Protein 2XGG (pdb70)

B-factor: mean 43.83, std 11.67, range [20.0, 78.81]

Solvent-accessible surface area: 11906 Å² total; per-residue (Å²): 58,6,5,38,8,0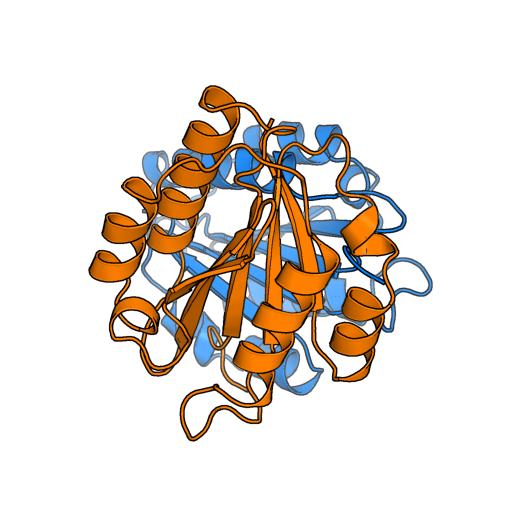,1,0,0,0,0,2,0,0,26,94,14,21,56,141,50,0,155,80,0,20,99,16,0,44,52,8,0,67,9,5,23,18,9,84,128,40,0,0,0,0,0,0,2,0,4,72,88,52,49,96,54,14,43,0,100,21,89,25,0,27,56,49,116,82,0,2,123,27,0,72,102,6,77,46,78,161,29,65,45,37,2,36,49,0,0,113,24,0,57,124,13,0,58,112,19,19,55,122,48,13,133,139,5,44,12,16,0,15,0,0,0,28,30,128,50,23,57,57,0,117,93,34,193,2,0,114,53,0,31,132,98,45,0,12,1,8,1,4,23,4,85,79,24,7,3,32,8,0,1,0,0,0,0,6,0,0,34,67,7,28,79,136,53,2,140,77,0,24,102,17,0,48,56,10,0,84,11,3,19,17,4,87,141,54,0,0,0,0,0,0,1,2,3,79,89,43,45,96,54,18,52,0,103,19,95,28,0,26,44,42,120,85,0,2,122,27,0,63,105,5,75,47,88,139,28,71,46,41,7,37,64,0,0,101,29,0,38,99,19,0,60,105,17,34,58,128,49,12,152,82,4,18,22,14,0,15,0,0,4,22,35,146,72,18,55,45,1,127,100,30,137,3,0,94,38,0,64,118,98,56,7,22,2,8,6,4,29,9,93

Radius of gyration: 18.03 Å; Cα contacts (8 Å, |Δi|>4): 688; chains: 2; bounding box: 51×41×40 Å

Nearest PDB structures (foldseek):
  2xgg-assembly1_A  TM=1.007E+00  e=3.058E-32  Toxoplasma gondii
  4oku-assembly1_A  TM=9.748E-01  e=4.456E-26  Toxoplasma gondii
  4okr-assembly2_B  TM=9.475E-01  e=3.919E-26  Toxoplasma gondii
  4oku-assembly3_B-2  TM=9.422E-01  e=1.036E-24  Toxoplasma gondii
  2win-assembly2_K  TM=7.899E-01  e=2.008E-08  Homo sapiens

Sequence (295 aa):
GTNQLDICFLIDSSGSIGIQNFRLVKQFLHTFLMVLPIGPEEVNNAVVTYSTDVHLQWDLQSPNAVDKQLAAHAVLDMPYKKGSTNTSDGLKACKQILFTGSRPGREHVPKLVIGMTDGESDSDFRTVRAAKEIRELGGIVTVLAVGMGTNQLDICFLIDSSGSIGIQNFRLVKQFLHTFLMVLPIGPEEVNNAVVTYSTDVHLQWDLQSPNAVDKQLAAHAVLDMPYKKGSTNTSDGLKACKQILFTGSRPGREHVPKLVIGMTDGESDSDFRTVRAAKEIRELGGIVTVLAVG

CATH classification: 3.40.50.410

Structure (mmCIF, N/CA/C/O backbone):
data_2XGG
#
_entry.id   2XGG
#
_cell.length_a   63.034
_cell.length_b   63.034
_cell.length_c   157.626
_cell.angle_alpha   90.00
_cell.angle_beta   90.00
_cell.angle_gamma   90.00
#
_symmetry.space_group_name_H-M   'P 43 21 2'
#
loop_
_entity.id
_entity.type
_entity.pdbx_description
1 polymer 'MICRONEME PROTEIN 2'
2 non-polymer GLYCEROL
3 water water
#
loop_
_atom_site.group_PDB
_atom_site.id
_atom_site.type_symbol
_atom_site.label_atom_id
_atom_site.label_alt_id
_atom_site.label_comp_id
_atom_site.label_asym_id
_atom_site.label_entity_id
_atom_site.label_seq_id
_atom_site.pdbx_PDB_ins_code
_atom_site.Cartn_x
_atom_site.Cartn_y
_atom_site.Cartn_z
_atom_site.occupancy
_atom_site.B_iso_or_equiv
_atom_site.auth_seq_id
_atom_site.auth_comp_id
_atom_site.auth_asym_id
_atom_site.auth_atom_id
_atom_site.pdbx_PDB_model_num
ATOM 1 N N . GLY A 1 14 ? 7.622 9.361 30.171 1.00 45.71 71 GLY A N 1
ATOM 2 C CA . GLY A 1 14 ? 6.349 9.013 29.519 1.00 44.46 71 GLY A CA 1
ATOM 3 C C . GLY A 1 14 ? 6.487 7.845 28.531 1.00 45.06 71 GLY A C 1
ATOM 4 O O . GLY A 1 14 ? 7.599 7.345 28.175 1.00 44.32 71 GLY A O 1
ATOM 5 N N . THR A 1 15 ? 5.329 7.393 28.084 1.00 43.70 72 THR A N 1
ATOM 6 C CA . THR A 1 15 ? 5.251 6.473 26.96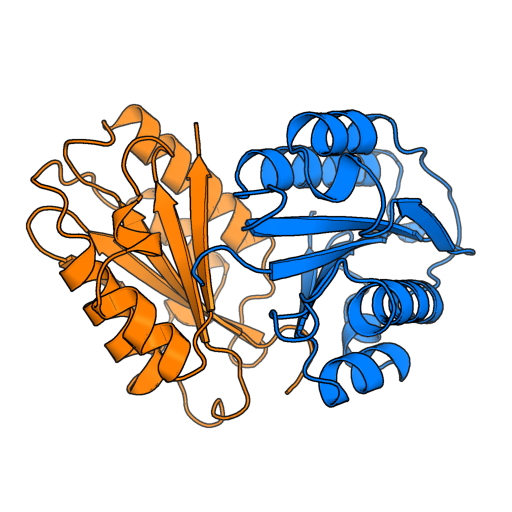2 1.00 42.56 72 THR A CA 1
ATOM 7 C C . THR A 1 15 ? 5.940 7.164 25.772 1.00 42.78 72 THR A C 1
ATOM 8 O O . THR A 1 15 ? 5.972 8.400 25.695 1.00 43.05 72 THR A O 1
ATOM 12 N N . ASN A 1 16 ? 6.598 6.364 24.929 1.00 40.89 73 ASN A N 1
ATOM 13 C CA . ASN A 1 16 ? 7.195 6.802 23.664 1.00 39.80 73 ASN A CA 1
ATOM 14 C C . ASN A 1 16 ? 8.426 7.709 23.866 1.00 39.98 73 ASN A C 1
ATOM 15 O O . ASN A 1 16 ? 8.970 8.221 22.907 1.00 40.00 73 ASN A O 1
ATOM 20 N N . GLN A 1 17 ? 8.912 7.877 25.085 1.00 39.95 74 GLN A N 1
ATOM 21 C CA . GLN A 1 17 ? 10.102 8.744 25.231 1.00 42.07 74 GLN A CA 1
ATOM 22 C C . GLN A 1 17 ? 11.393 7.950 25.291 1.00 42.03 74 GLN A C 1
ATOM 23 O O . GLN A 1 17 ? 11.611 7.236 26.278 1.00 44.99 74 GLN A O 1
ATOM 29 N N . LEU A 1 18 ? 12.205 8.025 24.236 1.00 40.01 75 LEU A N 1
ATOM 30 C CA . LEU A 1 18 ? 13.392 7.175 24.065 1.00 38.84 75 LEU A CA 1
ATOM 31 C C . LEU A 1 18 ? 14.361 8.011 23.273 1.00 36.26 75 LEU A C 1
ATOM 32 O O . LEU A 1 18 ? 13.955 8.641 22.292 1.00 34.63 75 LEU A O 1
ATOM 37 N N . ASP A 1 19 ? 15.639 7.857 23.591 1.00 35.26 76 ASP A N 1
ATOM 38 C CA . ASP A 1 19 ? 16.691 8.281 22.716 1.00 35.70 76 ASP A CA 1
ATOM 39 C C . ASP A 1 19 ? 17.364 7.055 22.068 1.00 34.97 76 ASP A C 1
ATOM 40 O O . ASP A 1 19 ? 17.882 6.202 22.782 1.00 33.86 76 ASP A O 1
ATOM 45 N N . ILE A 1 20 ? 17.420 7.029 20.724 1.00 33.61 77 ILE A N 1
ATOM 46 C CA . ILE A 1 20 ? 17.931 5.865 20.003 1.00 31.90 77 ILE A CA 1
ATOM 47 C C . ILE A 1 20 ? 19.034 6.328 19.153 1.00 34.02 77 ILE A C 1
ATOM 48 O O . ILE A 1 20 ? 18.852 7.298 18.404 1.00 34.91 77 ILE A O 1
ATOM 53 N N . CYS A 1 21 ? 20.196 5.695 19.315 1.00 34.10 78 CYS A N 1
ATOM 54 C CA . CYS A 1 21 ? 21.281 5.802 18.359 1.00 34.97 78 CYS A CA 1
ATOM 55 C C . CYS A 1 21 ? 21.332 4.540 17.500 1.00 35.65 78 CYS A C 1
ATOM 56 O O . CYS A 1 21 ? 21.662 3.424 17.983 1.00 34.34 78 CYS A O 1
ATOM 59 N N . PHE A 1 22 ? 20.987 4.711 16.223 1.00 34.27 79 PHE A N 1
ATOM 60 C CA . PHE A 1 22 ? 21.060 3.656 15.240 1.00 34.91 79 PHE A CA 1
ATOM 61 C C . PHE A 1 22 ? 22.487 3.594 14.725 1.00 36.00 79 PHE A C 1
ATOM 62 O O . PHE A 1 22 ? 23.034 4.607 14.221 1.00 35.24 79 PHE A O 1
ATOM 70 N N . LEU A 1 23 ? 23.079 2.397 14.792 1.00 35.89 80 LEU A N 1
ATOM 71 C CA . LEU A 1 23 ? 24.467 2.224 14.430 1.00 38.15 80 LEU A CA 1
ATOM 72 C C . LEU A 1 23 ? 24.503 1.196 13.299 1.00 38.97 80 LEU A C 1
ATOM 73 O O . LEU A 1 23 ? 24.263 -0.008 13.544 1.00 38.40 80 LEU A O 1
ATOM 78 N N . ILE A 1 24 ? 24.796 1.657 12.076 1.00 40.33 81 ILE A N 1
ATOM 79 C CA . ILE A 1 24 ? 24.622 0.845 10.869 1.00 43.34 81 ILE A CA 1
ATOM 80 C C . ILE A 1 24 ? 25.958 0.409 10.304 1.00 45.93 81 ILE A C 1
ATOM 81 O O . ILE A 1 24 ? 26.802 1.224 9.943 1.00 45.37 81 ILE A O 1
ATOM 86 N N . ASP A 1 25 ? 26.116 -0.896 10.169 1.00 49.06 82 ASP A N 1
ATOM 87 C CA . ASP A 1 25 ? 27.326 -1.467 9.632 1.00 52.93 82 ASP A CA 1
ATOM 88 C C . ASP A 1 25 ? 27.355 -1.167 8.133 1.00 55.13 82 ASP A C 1
ATOM 89 O O . ASP A 1 25 ? 26.449 -1.529 7.411 1.00 55.46 82 ASP A O 1
ATOM 94 N N . SER A 1 26 ? 28.397 -0.488 7.679 1.00 58.39 83 SER A N 1
ATOM 95 C CA . SER A 1 26 ? 28.605 -0.233 6.256 1.00 60.80 83 SER A CA 1
ATOM 96 C C . SER A 1 26 ? 29.870 -0.958 5.711 1.00 62.75 83 SER A C 1
ATOM 97 O O . SER A 1 26 ? 30.310 -0.672 4.610 1.00 63.74 83 SER A O 1
ATOM 100 N N . SER A 1 27 ? 30.430 -1.908 6.464 1.00 64.63 84 SER A N 1
ATOM 101 C CA . SER A 1 27 ? 31.715 -2.565 6.101 1.00 66.36 84 SER A CA 1
ATOM 102 C C . SER A 1 27 ? 31.663 -3.338 4.756 1.00 67.51 84 SER A C 1
ATOM 103 O O . SER A 1 27 ? 30.583 -3.543 4.197 1.00 67.51 84 SER A O 1
ATOM 106 N N . GLY A 1 28 ? 32.830 -3.741 4.238 1.00 69.08 85 GLY A N 1
ATOM 107 C CA . GLY A 1 28 ? 32.919 -4.558 3.015 1.00 70.73 85 GLY A CA 1
ATOM 108 C C . GLY A 1 28 ? 32.327 -5.941 3.244 1.00 72.58 85 GLY A C 1
ATOM 109 O O . GLY A 1 28 ? 31.632 -6.488 2.379 1.00 73.02 85 GLY A O 1
ATOM 110 N N . SER A 1 29 ? 32.588 -6.478 4.442 1.00 73.49 86 SER A N 1
ATOM 111 C CA . SER A 1 29 ? 31.980 -7.705 4.963 1.00 74.04 86 SER A CA 1
ATOM 112 C C . SER A 1 29 ? 30.510 -7.922 4.535 1.00 74.33 86 SER A C 1
ATOM 113 O O . SER A 1 29 ? 30.113 -9.042 4.181 1.00 74.58 86 SER A O 1
ATOM 116 N N . ILE A 1 30 ? 29.725 -6.845 4.553 1.00 74.06 87 ILE A N 1
ATOM 117 C CA . ILE A 1 30 ? 28.280 -6.926 4.327 1.00 74.09 87 ILE A CA 1
ATOM 118 C C . ILE A 1 30 ? 27.856 -6.903 2.832 1.00 73.73 87 ILE A C 1
ATOM 119 O O . ILE A 1 30 ? 27.026 -7.704 2.419 1.00 73.45 87 ILE A O 1
ATOM 124 N N . GLY A 1 31 ? 28.425 -6.012 2.024 1.00 73.15 88 GLY A N 1
ATOM 125 C CA . GLY A 1 31 ? 27.992 -5.939 0.627 1.00 73.01 88 GLY A CA 1
ATOM 126 C C . GLY A 1 31 ? 26.935 -4.866 0.395 1.00 72.80 88 GLY A C 1
ATOM 127 O O . GLY A 1 31 ? 26.167 -4.506 1.299 1.00 72.93 88 GLY A O 1
ATOM 128 N N . ILE A 1 32 ? 26.900 -4.363 -0.834 1.00 72.14 89 ILE A N 1
ATOM 129 C CA . ILE A 1 32 ? 26.065 -3.233 -1.208 1.00 71.30 89 ILE A CA 1
ATOM 130 C C . ILE A 1 32 ? 24.585 -3.643 -1.277 1.00 70.87 89 ILE A C 1
ATOM 131 O O . ILE A 1 32 ? 23.709 -2.845 -0.941 1.00 70.79 89 ILE A O 1
ATOM 136 N N . GLN A 1 33 ? 24.334 -4.886 -1.692 1.00 70.07 90 GLN A N 1
ATOM 137 C CA . GLN A 1 33 ? 22.992 -5.498 -1.727 1.00 69.88 90 GLN A CA 1
ATOM 138 C C . GLN A 1 33 ? 22.360 -5.480 -0.360 1.00 68.76 90 GLN A C 1
ATOM 139 O O . GLN A 1 33 ? 21.268 -4.945 -0.188 1.00 68.74 90 GLN A O 1
ATOM 145 N N . ASN A 1 34 ? 23.067 -6.088 0.597 1.00 67.88 91 ASN A N 1
ATOM 146 C CA . ASN A 1 34 ? 22.643 -6.155 1.981 1.00 66.98 91 ASN A CA 1
ATOM 147 C C . ASN A 1 34 ? 22.637 -4.808 2.666 1.00 65.18 91 ASN A C 1
ATOM 148 O O . ASN A 1 34 ? 21.854 -4.617 3.582 1.00 65.16 91 ASN A O 1
ATOM 153 N N . PHE A 1 35 ? 23.530 -3.905 2.261 1.00 62.39 92 PHE A N 1
ATOM 154 C CA . PHE A 1 35 ? 23.476 -2.523 2.755 1.00 60.42 92 PHE A CA 1
ATOM 155 C C . PHE A 1 35 ? 22.160 -1.823 2.402 1.00 59.58 92 PHE A C 1
ATOM 156 O O . PHE A 1 35 ? 21.536 -1.193 3.264 1.00 58.80 92 PHE A O 1
ATOM 164 N N . ARG A 1 36 ? 21.743 -1.935 1.145 1.00 58.23 93 ARG A N 1
ATOM 165 C CA . ARG A 1 36 ? 20.489 -1.307 0.700 1.00 58.40 93 ARG A CA 1
ATOM 166 C C . ARG A 1 36 ? 19.288 -1.936 1.420 1.00 58.08 93 ARG A C 1
ATOM 167 O O . ARG A 1 36 ? 18.266 -1.270 1.612 1.00 57.76 93 ARG A O 1
ATOM 175 N N . LEU A 1 37 ? 19.406 -3.218 1.790 1.00 56.90 94 LEU A N 1
ATOM 176 C CA . LEU A 1 37 ? 18.322 -3.895 2.500 1.00 56.20 94 LEU A CA 1
ATOM 177 C C . LEU A 1 37 ? 18.217 -3.259 3.892 1.00 54.85 94 LEU A C 1
ATOM 178 O O . LEU A 1 37 ? 17.113 -2.894 4.305 1.00 55.45 94 LEU A O 1
ATOM 183 N N . VAL A 1 38 ? 19.353 -3.130 4.592 1.00 52.41 95 VAL A N 1
ATOM 184 C CA . VAL A 1 38 ? 19.397 -2.510 5.919 1.00 50.70 95 VAL A CA 1
ATOM 185 C C . VAL A 1 38 ? 18.744 -1.154 5.896 1.00 49.57 95 VAL A C 1
ATOM 186 O O . VAL A 1 38 ? 17.895 -0.863 6.751 1.00 47.60 95 VAL A O 1
ATOM 190 N N . LYS A 1 39 ? 19.111 -0.349 4.896 1.00 48.61 96 LYS A N 1
ATOM 191 C CA . LYS A 1 39 ? 18.564 0.987 4.723 1.00 47.80 96 LYS A CA 1
ATOM 192 C C . LYS A 1 39 ? 17.059 0.957 4.567 1.00 47.13 96 LYS A C 1
ATOM 193 O O . LYS A 1 39 ? 16.363 1.863 5.048 1.00 44.72 96 LYS A O 1
ATOM 199 N N . GLN A 1 40 ? 16.565 -0.071 3.869 1.00 47.31 97 GLN A N 1
ATOM 200 C CA . GLN A 1 40 ? 15.127 -0.173 3.653 1.00 47.58 97 GLN A CA 1
ATOM 201 C C . GLN A 1 40 ? 14.420 -0.609 4.942 1.00 45.18 97 GLN A C 1
ATOM 202 O O . GLN A 1 40 ? 13.351 -0.091 5.221 1.00 44.50 97 GLN A O 1
ATOM 208 N N . PHE A 1 41 ? 15.005 -1.548 5.690 1.00 44.21 98 PHE A N 1
ATOM 209 C CA . PHE A 1 41 ? 14.439 -1.939 6.991 1.00 43.99 98 PHE A CA 1
ATOM 210 C C . PHE A 1 41 ? 14.412 -0.765 8.010 1.00 42.52 98 PHE A C 1
ATOM 211 O O . PHE A 1 41 ? 13.383 -0.499 8.650 1.00 42.18 98 PHE A O 1
ATOM 219 N N . LEU A 1 42 ? 15.534 -0.049 8.121 1.00 41.49 99 LEU A N 1
ATOM 220 C CA . LEU A 1 42 ? 15.635 1.205 8.874 1.00 40.48 99 LEU A CA 1
ATOM 221 C C . LEU A 1 42 ? 14.631 2.310 8.472 1.00 40.68 99 LEU A C 1
ATOM 222 O O . LEU A 1 42 ? 14.084 3.028 9.328 1.00 40.24 99 LEU A O 1
ATOM 227 N N . HIS A 1 43 ? 14.395 2.488 7.182 1.00 40.12 100 HIS A N 1
ATOM 228 C CA . HIS A 1 43 ? 13.355 3.447 6.726 1.00 41.09 100 HIS A CA 1
ATOM 229 C C . HIS A 1 43 ? 11.959 3.092 7.322 1.00 40.96 100 HIS A C 1
ATOM 230 O O . HIS A 1 43 ? 11.266 3.958 7.873 1.00 40.25 100 HIS A O 1
ATOM 237 N N . THR A 1 44 ? 11.573 1.819 7.191 1.00 39.85 101 THR A N 1
ATOM 238 C CA . THR A 1 44 ? 10.283 1.334 7.703 1.00 41.72 101 THR A CA 1
ATOM 239 C C . THR A 1 44 ? 10.221 1.472 9.231 1.00 40.61 101 THR A C 1
ATOM 240 O O . THR A 1 44 ? 9.165 1.810 9.805 1.00 40.78 101 THR A O 1
ATOM 244 N N . PHE A 1 45 ? 11.326 1.099 9.884 1.00 39.00 102 PHE A N 1
ATOM 245 C CA . PHE A 1 45 ? 11.377 1.081 11.344 1.00 38.48 102 PHE A CA 1
ATOM 246 C C . PHE A 1 45 ? 11.181 2.532 11.820 1.00 37.16 102 PHE A C 1
ATOM 247 O O . PHE A 1 45 ? 10.274 2.819 12.664 1.00 35.68 102 PHE A O 1
ATOM 255 N N . LEU A 1 46 ? 11.929 3.468 11.217 1.00 36.40 103 LEU A N 1
ATOM 256 C CA . LEU A 1 46 ? 11.675 4.910 11.433 1.00 37.08 103 LEU A CA 1
ATOM 257 C C . LEU A 1 46 ? 10.237 5.359 11.155 1.00 36.65 103 LEU A C 1
ATOM 258 O O . LEU A 1 46 ? 9.687 6.099 11.929 1.00 35.96 103 LEU A O 1
ATOM 263 N N . MET A 1 47 ? 9.619 4.883 10.074 1.00 37.64 104 MET A N 1
ATOM 264 C CA . MET A 1 47 ? 8.214 5.258 9.762 1.00 37.89 104 MET A CA 1
ATOM 265 C C . MET A 1 47 ? 7.179 4.809 10.846 1.00 38.38 104 MET A C 1
ATOM 266 O O . MET A 1 47 ? 6.143 5.459 11.013 1.00 37.46 104 MET A O 1
ATOM 271 N N . VAL A 1 48 ? 7.445 3.697 11.565 1.00 36.73 105 VAL A N 1
ATOM 272 C CA . VAL A 1 48 ? 6.469 3.189 12.566 1.00 35.58 105 VAL A CA 1
ATOM 273 C C . VAL A 1 48 ? 6.676 3.736 13.982 1.00 35.22 105 VAL A C 1
ATOM 274 O O . VAL A 1 48 ? 5.768 3.677 14.831 1.00 34.73 105 VAL A O 1
ATOM 278 N N . LEU A 1 49 ? 7.887 4.200 14.252 1.00 36.32 106 LEU A N 1
ATOM 279 C CA . LEU A 1 49 ? 8.266 4.766 15.527 1.00 35.71 106 LEU A CA 1
ATOM 280 C C . LEU A 1 49 ? 7.565 6.111 15.748 1.00 35.67 106 LEU A C 1
ATOM 281 O O . LEU A 1 49 ? 7.400 6.883 14.805 1.00 34.60 106 LEU A O 1
ATOM 286 N N . PRO A 1 50 ? 7.150 6.375 17.012 1.00 35.82 107 PRO A N 1
ATOM 287 C CA . PRO A 1 50 ? 6.519 7.626 17.369 1.00 35.34 107 PRO A CA 1
ATOM 288 C C . PRO A 1 50 ? 7.636 8.684 17.580 1.00 35.64 107 PRO A C 1
ATOM 289 O O . PRO A 1 50 ? 7.900 9.141 18.681 1.00 35.77 107 PRO A O 1
ATOM 293 N N . ILE A 1 51 ? 8.272 9.070 16.484 1.00 37.99 108 ILE A N 1
ATOM 294 C CA . ILE A 1 51 ? 9.361 10.064 16.490 1.00 39.35 108 ILE A CA 1
ATOM 295 C C . ILE A 1 51 ? 8.711 11.464 16.626 1.00 40.81 108 ILE A C 1
ATOM 296 O O . ILE A 1 51 ? 7.675 11.753 16.003 1.00 40.94 108 ILE A O 1
ATOM 301 N N . GLY A 1 52 ? 9.297 12.317 17.453 1.00 42.72 109 GLY A N 1
ATOM 302 C CA . GLY A 1 52 ? 8.791 13.678 17.654 1.00 44.37 109 GLY A CA 1
ATOM 303 C C . GLY A 1 52 ? 9.657 14.362 18.676 1.00 45.69 109 GLY A C 1
ATOM 304 O O . GLY A 1 52 ? 10.431 13.704 19.343 1.00 46.37 109 GLY A O 1
ATOM 305 N N . PRO A 1 53 ? 9.530 15.707 18.818 1.00 46.99 110 PRO A N 1
ATOM 306 C CA . PRO A 1 53 ? 10.326 16.359 19.891 1.00 46.93 110 PRO A CA 1
ATOM 307 C C . PRO A 1 53 ? 10.069 15.821 21.300 1.00 46.75 110 PRO A C 1
ATOM 308 O O . PRO A 1 53 ? 10.967 15.820 22.106 1.00 47.01 110 PRO A O 1
ATOM 312 N N . GLU A 1 54 ? 8.850 15.403 21.623 1.00 46.88 111 GLU A N 1
ATOM 313 C CA . GLU A 1 54 ? 8.526 15.046 23.025 1.00 47.64 111 GLU A CA 1
ATOM 314 C C . GLU A 1 54 ? 8.547 13.506 23.206 1.00 45.55 111 GLU A C 1
ATOM 315 O O . GLU A 1 54 ? 8.216 12.973 24.271 1.00 44.72 111 GLU A O 1
ATOM 321 N N . GLU A 1 55 ? 8.849 12.815 22.123 1.00 44.14 112 GLU A N 1
ATOM 322 C CA . GLU A 1 55 ? 8.681 11.363 22.109 1.00 42.23 112 GLU A CA 1
ATOM 323 C C . GLU A 1 55 ? 10.017 10.725 21.766 1.00 39.94 112 GLU A C 1
ATOM 324 O O . GLU A 1 55 ? 10.997 10.980 22.478 1.00 40.57 112 GLU A O 1
ATOM 330 N N . VAL A 1 56 ? 10.051 9.879 20.734 1.00 38.46 113 VAL A N 1
ATOM 331 C CA . VAL A 1 56 ? 11.319 9.261 20.260 1.00 36.22 113 VAL A CA 1
ATOM 332 C C . VAL A 1 56 ? 12.185 10.269 19.483 1.00 37.51 113 VAL A C 1
ATOM 333 O O . VAL A 1 56 ? 11.665 10.916 18.568 1.00 37.28 113 VAL A O 1
ATOM 337 N N . ASN A 1 57 ? 13.456 10.410 19.895 1.00 36.17 114 ASN A N 1
ATOM 338 C CA . ASN A 1 57 ? 14.483 11.161 19.195 1.00 36.53 114 ASN A CA 1
ATOM 339 C C . ASN A 1 57 ? 15.470 10.163 18.598 1.00 37.08 114 ASN A C 1
ATOM 340 O O . ASN A 1 57 ? 15.826 9.175 19.263 1.00 36.75 114 ASN A O 1
ATOM 345 N N . ASN A 1 58 ? 15.911 10.369 17.361 1.00 35.91 115 ASN A N 1
ATOM 346 C CA . ASN A 1 58 ? 16.844 9.434 16.791 1.00 37.11 115 ASN A CA 1
ATOM 347 C C . ASN A 1 58 ? 18.132 10.059 16.264 1.00 38.08 115 ASN A C 1
ATOM 348 O O . ASN A 1 58 ? 18.094 11.160 15.739 1.00 38.26 115 ASN A O 1
ATOM 353 N N . ALA A 1 59 ? 19.245 9.313 16.325 1.00 36.82 116 ALA A N 1
ATOM 354 C CA . ALA A 1 59 ? 20.477 9.711 15.697 1.00 37.60 116 ALA A CA 1
ATOM 355 C C . ALA A 1 59 ? 20.882 8.500 14.880 1.00 39.27 116 ALA A C 1
ATOM 356 O O . ALA A 1 59 ? 20.519 7.332 15.221 1.00 38.86 116 ALA A O 1
ATOM 358 N N . VAL A 1 60 ? 21.648 8.741 13.826 1.00 39.09 117 VAL A N 1
ATOM 359 C CA . VAL A 1 60 ? 22.071 7.665 12.969 1.00 40.40 117 VAL A CA 1
ATOM 360 C C . VAL A 1 60 ? 23.561 7.825 12.709 1.00 42.19 117 VAL A C 1
ATOM 361 O O . VAL A 1 60 ? 24.038 8.924 12.351 1.00 41.86 117 VAL A O 1
ATOM 365 N N . VAL A 1 61 ? 24.306 6.756 12.952 1.00 42.09 118 V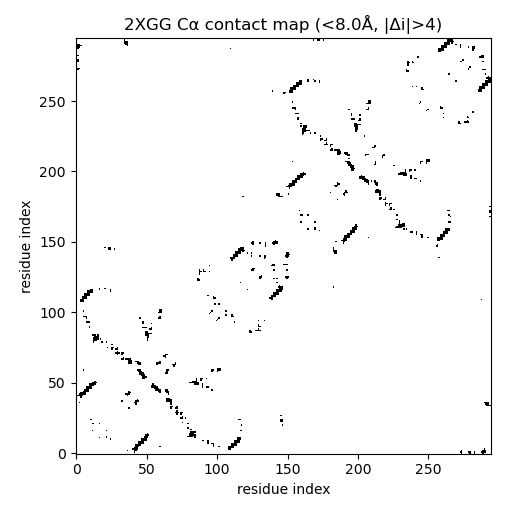AL A N 1
ATOM 366 C CA . VAL A 1 61 ? 25.684 6.699 12.516 1.00 43.68 118 VAL A CA 1
ATOM 367 C C . VAL A 1 61 ? 26.000 5.419 11.754 1.00 44.74 118 VAL A C 1
ATOM 368 O O . VAL A 1 61 ? 25.464 4.348 12.091 1.00 43.16 118 VAL A O 1
ATOM 372 N N . THR A 1 62 ? 26.808 5.535 10.693 1.00 44.84 119 THR A N 1
ATOM 373 C CA . THR A 1 62 ? 27.173 4.361 9.910 1.00 47.71 119 THR A CA 1
ATOM 374 C C . THR A 1 62 ? 28.636 4.124 10.228 1.00 49.09 119 THR A C 1
ATOM 375 O O . THR A 1 62 ? 29.310 5.019 10.786 1.00 48.25 119 THR A O 1
ATOM 379 N N . TYR A 1 63 ? 29.124 2.917 9.958 1.00 49.46 120 TYR A N 1
ATOM 380 C CA . TYR A 1 63 ? 30.488 2.640 10.273 1.00 50.66 120 TYR A CA 1
ATOM 381 C C . TYR A 1 63 ? 31.083 1.562 9.394 1.00 52.49 120 TYR A C 1
ATOM 382 O O . TYR A 1 63 ? 30.441 0.521 9.084 1.00 51.10 120 TYR A O 1
ATOM 391 N N . SER A 1 64 ? 32.300 1.843 8.947 1.00 53.62 121 SER A N 1
ATOM 392 C CA . SER A 1 64 ? 33.151 0.784 8.430 1.00 55.33 121 SER A CA 1
ATOM 393 C C . SER A 1 64 ? 34.491 0.944 9.091 1.00 56.02 121 SER A C 1
ATOM 394 O O . SER A 1 64 ? 34.594 0.695 10.313 1.00 55.64 121 SER A O 1
ATOM 397 N N . THR A 1 65 ? 35.506 1.325 8.304 1.00 57.55 122 THR A N 1
ATOM 398 C CA . THR A 1 65 ? 36.854 1.537 8.834 1.00 59.06 122 THR A CA 1
ATOM 399 C C . THR A 1 65 ? 36.793 2.717 9.787 1.00 58.97 122 THR A C 1
ATOM 400 O O . THR A 1 65 ? 37.370 2.672 10.874 1.00 59.73 122 THR A O 1
ATOM 404 N N . ASP A 1 66 ? 36.054 3.747 9.374 1.00 59.22 123 ASP A N 1
ATOM 405 C CA . ASP A 1 66 ? 35.834 4.959 10.151 1.00 59.83 123 ASP A CA 1
ATOM 406 C C . ASP A 1 66 ? 34.347 5.158 10.425 1.00 59.39 123 ASP A C 1
ATOM 407 O O . ASP A 1 66 ? 33.495 4.730 9.640 1.00 59.50 123 ASP A O 1
ATOM 412 N N . VAL A 1 67 ? 34.056 5.861 11.515 1.00 58.52 124 VAL A N 1
ATOM 413 C CA . VAL A 1 67 ? 32.700 6.221 11.837 1.00 57.75 124 VAL A CA 1
ATOM 414 C C . VAL A 1 67 ? 32.220 7.477 11.074 1.00 57.63 124 VAL A C 1
ATOM 415 O O . VAL A 1 67 ? 32.861 8.530 11.096 1.00 56.66 124 VAL A O 1
ATOM 419 N N . HIS A 1 68 ? 31.071 7.347 10.412 1.00 56.82 125 HIS A N 1
ATOM 420 C CA . HIS A 1 68 ? 30.453 8.472 9.733 1.00 56.17 125 HIS A CA 1
ATOM 421 C C . HIS A 1 68 ? 29.167 8.862 10.420 1.00 55.37 125 HIS A C 1
ATOM 422 O O . HIS A 1 68 ? 28.137 8.184 10.263 1.00 54.21 125 HIS A O 1
ATOM 429 N N . LEU A 1 69 ? 29.237 9.940 11.203 1.00 54.20 126 LEU A N 1
ATOM 430 C CA . LEU A 1 69 ? 28.039 10.537 11.749 1.00 53.94 126 LEU A CA 1
ATOM 431 C C . LEU A 1 69 ? 27.096 10.980 10.638 1.00 53.58 126 LEU A C 1
ATOM 432 O O . LEU A 1 69 ? 27.490 11.783 9.799 1.00 54.61 126 LEU A O 1
ATOM 437 N N . GLN A 1 70 ? 25.844 10.498 10.660 1.00 51.43 127 GLN A N 1
ATOM 438 C CA . GLN A 1 70 ? 24.809 10.971 9.744 1.00 49.70 127 GLN A CA 1
ATOM 439 C C . GLN A 1 70 ? 24.013 12.102 10.361 1.00 49.99 127 GLN A C 1
ATOM 440 O O . GLN A 1 70 ? 23.761 13.094 9.694 1.00 48.43 127 GLN A O 1
ATOM 446 N N . TRP A 1 71 ? 23.593 11.949 11.629 1.00 49.28 128 TRP A N 1
ATOM 447 C CA . TRP A 1 71 ? 23.034 13.076 12.411 1.00 47.37 128 TRP A CA 1
ATOM 448 C C . TRP A 1 71 ? 23.008 12.710 13.861 1.00 47.08 128 TRP A C 1
ATOM 449 O O . TRP A 1 71 ? 22.836 11.546 14.180 1.00 46.98 128 TRP A O 1
ATOM 460 N N . ASP A 1 72 ? 23.150 13.695 14.739 1.00 45.34 129 ASP A N 1
ATOM 461 C CA . ASP A 1 72 ? 23.052 13.447 16.183 1.00 45.52 129 ASP A CA 1
ATOM 462 C C . ASP A 1 72 ? 21.649 13.853 16.691 1.00 45.41 129 ASP A C 1
ATOM 463 O O . ASP A 1 72 ? 20.744 14.075 15.887 1.00 44.34 129 ASP A O 1
ATOM 468 N N . LEU A 1 73 ? 21.460 13.913 17.997 1.00 45.43 130 LEU A N 1
ATOM 469 C CA . LEU A 1 73 ? 20.128 14.143 18.536 1.00 47.28 130 LEU A CA 1
ATOM 470 C C . LEU A 1 73 ? 19.728 15.635 18.426 1.00 48.93 130 LEU A C 1
ATOM 471 O O . LEU A 1 73 ? 18.567 15.987 18.649 1.00 50.31 130 LEU A O 1
ATOM 476 N N . GLN A 1 74 ? 20.690 16.486 18.048 1.00 51.70 131 GLN A N 1
ATOM 477 C CA . GLN A 1 74 ? 20.475 17.966 17.919 1.00 53.30 131 GLN A CA 1
ATOM 478 C C . GLN A 1 74 ? 19.945 18.365 16.562 1.00 53.48 131 GLN A C 1
ATOM 479 O O . GLN A 1 74 ? 19.448 19.486 16.392 1.00 54.88 131 GLN A O 1
ATOM 485 N N . SER A 1 75 ? 20.073 17.445 15.601 1.00 52.50 132 SER A N 1
ATOM 486 C CA . SER A 1 75 ? 19.630 17.629 14.242 1.00 51.08 132 SER A CA 1
ATOM 487 C C . SER A 1 75 ? 18.125 17.698 14.175 1.00 51.00 132 SER A C 1
ATOM 488 O O . SER A 1 75 ? 17.415 17.099 15.013 1.00 51.27 132 SER A O 1
ATOM 491 N N . PRO A 1 76 ? 17.603 18.437 13.184 1.00 50.49 133 PRO A N 1
ATOM 492 C CA . PRO A 1 76 ? 16.151 18.424 12.917 1.00 49.32 133 PRO A CA 1
ATOM 493 C C . PRO A 1 76 ? 15.620 17.008 12.545 1.00 47.89 133 PRO A C 1
ATOM 494 O O . PRO A 1 76 ? 14.431 16.713 12.773 1.00 45.68 133 PRO A O 1
ATOM 498 N N . ASN A 1 77 ? 16.488 16.173 11.967 1.00 46.68 134 ASN A N 1
ATOM 499 C CA . ASN A 1 77 ? 16.156 14.766 11.618 1.00 45.99 134 ASN A CA 1
ATOM 500 C C . ASN A 1 77 ? 15.836 13.867 12.838 1.00 45.59 134 ASN A C 1
ATOM 501 O O . ASN A 1 77 ? 15.176 12.828 12.675 1.00 45.04 134 ASN A O 1
ATOM 506 N N . ALA A 1 78 ? 16.302 14.274 14.020 1.00 43.96 135 ALA A N 1
ATOM 507 C CA . ALA A 1 78 ? 16.141 13.513 15.245 1.00 44.01 135 ALA A CA 1
ATOM 508 C C . ALA A 1 78 ? 14.706 13.582 15.758 1.00 44.53 135 ALA A C 1
ATOM 509 O O . ALA A 1 78 ? 14.259 12.719 16.509 1.00 44.30 135 ALA A O 1
ATOM 511 N N . VAL A 1 79 ? 13.965 14.594 15.333 1.00 42.97 136 VAL A N 1
ATOM 512 C CA . VAL A 1 79 ? 12.640 14.815 15.868 1.00 41.92 136 VAL A CA 1
ATOM 513 C C . VAL A 1 79 ? 11.559 14.841 14.776 1.00 42.57 136 VAL A C 1
ATOM 514 O O . VAL A 1 79 ? 10.406 15.081 15.053 1.00 41.65 136 VAL A O 1
ATOM 518 N N . ASP A 1 80 ? 11.933 14.521 13.544 1.00 43.56 137 ASP A N 1
ATOM 519 C CA . ASP A 1 80 ? 11.010 14.572 12.417 1.00 45.63 137 ASP A CA 1
ATOM 520 C C . ASP A 1 80 ? 11.086 13.283 11.640 1.00 45.64 137 ASP A C 1
ATOM 521 O O . ASP A 1 80 ? 12.096 12.988 11.003 1.00 45.62 137 ASP A O 1
ATOM 526 N N . LYS A 1 81 ? 10.010 12.509 11.710 1.00 46.13 138 LYS A N 1
ATOM 527 C CA . LYS A 1 81 ? 9.962 11.187 11.104 1.00 47.11 138 LYS A CA 1
ATOM 528 C C . LYS A 1 81 ? 10.299 11.235 9.600 1.00 47.91 138 LYS A C 1
ATOM 529 O O . LYS A 1 81 ? 11.047 10.379 9.079 1.00 47.53 138 LYS A O 1
ATOM 535 N N . GLN A 1 82 ? 9.723 12.210 8.886 1.00 49.36 139 GLN A N 1
ATOM 536 C CA . GLN A 1 82 ? 9.954 12.275 7.419 1.00 49.84 139 GLN A CA 1
ATOM 537 C C . GLN A 1 82 ? 11.348 12.667 6.985 1.00 47.48 139 GLN A C 1
ATOM 538 O O . GLN A 1 82 ? 11.940 12.045 6.110 1.00 47.70 139 GLN A O 1
ATOM 544 N N . LEU A 1 83 ? 11.885 13.694 7.611 1.00 46.71 140 LEU A N 1
ATOM 545 C CA . LEU A 1 83 ? 13.299 13.988 7.462 1.00 44.91 140 LEU A CA 1
ATOM 546 C C . LEU A 1 83 ? 14.181 12.729 7.597 1.00 44.36 140 LEU A C 1
ATOM 547 O O . LEU A 1 83 ? 14.989 12.404 6.687 1.00 43.65 140 LEU A O 1
ATOM 552 N N . ALA A 1 84 ? 14.048 12.036 8.741 1.00 42.90 141 ALA A N 1
ATOM 553 C CA . ALA A 1 84 ? 14.957 10.926 9.057 1.00 42.43 141 ALA A CA 1
ATOM 554 C C . ALA A 1 84 ? 14.746 9.815 8.028 1.00 42.75 141 ALA A C 1
ATOM 555 O O . ALA A 1 84 ? 15.679 9.339 7.439 1.00 42.23 141 ALA A O 1
ATOM 557 N N . ALA A 1 85 ? 13.507 9.444 7.765 1.00 43.79 142 ALA A N 1
ATOM 558 C CA . ALA A 1 85 ? 13.285 8.326 6.866 1.00 46.06 142 ALA A CA 1
ATOM 559 C C . ALA A 1 85 ? 13.896 8.555 5.440 1.00 46.89 142 ALA A C 1
ATOM 560 O O . ALA A 1 85 ? 14.505 7.630 4.851 1.00 46.44 142 ALA A O 1
ATOM 562 N N . HIS A 1 86 ? 13.745 9.770 4.909 1.00 48.03 143 HIS A N 1
ATOM 563 C CA . HIS A 1 86 ? 14.241 10.095 3.535 1.00 50.11 143 HIS A CA 1
ATOM 564 C C . HIS A 1 86 ? 15.761 10.141 3.577 1.00 49.33 143 HIS A C 1
ATOM 565 O O . HIS A 1 86 ? 16.405 9.610 2.687 1.00 49.11 143 HIS A O 1
ATOM 572 N N . ALA A 1 87 ? 16.339 10.738 4.621 1.00 48.17 144 ALA A N 1
ATOM 573 C CA . ALA A 1 87 ? 17.794 10.810 4.684 1.00 48.06 144 ALA A CA 1
ATOM 574 C C . ALA A 1 87 ? 18.428 9.432 4.757 1.00 48.49 144 ALA A C 1
ATOM 575 O O . ALA A 1 87 ? 19.411 9.214 4.079 1.00 48.16 144 ALA A O 1
ATOM 577 N N . VAL A 1 88 ? 17.854 8.481 5.507 1.00 48.76 145 VAL A N 1
ATOM 578 C CA . VAL A 1 88 ? 18.489 7.145 5.586 1.00 49.28 145 VAL A CA 1
ATOM 579 C C . VAL A 1 88 ? 18.639 6.490 4.215 1.00 51.12 145 VAL A C 1
ATOM 580 O O . VAL A 1 88 ? 19.669 5.862 3.958 1.00 50.61 145 VAL A O 1
ATOM 584 N N . LEU A 1 89 ? 17.644 6.648 3.336 1.00 52.12 146 LEU A N 1
ATOM 585 C CA . LEU A 1 89 ? 17.741 6.033 1.984 1.00 54.94 146 LEU A CA 1
ATOM 586 C C . LEU A 1 89 ? 18.962 6.468 1.137 1.00 55.60 146 LEU A C 1
ATOM 587 O O . LEU A 1 89 ? 19.580 5.628 0.486 1.00 55.22 146 LEU A O 1
ATOM 592 N N . ASP A 1 90 ? 19.300 7.760 1.199 1.00 56.89 147 ASP A N 1
ATOM 593 C CA . ASP A 1 90 ? 20.437 8.367 0.488 1.00 58.50 147 ASP A CA 1
ATOM 594 C C . ASP A 1 90 ? 21.822 7.950 1.006 1.00 59.06 147 ASP A C 1
ATOM 595 O O . ASP A 1 90 ? 22.809 8.172 0.294 1.00 59.59 147 ASP A O 1
ATOM 600 N N . MET A 1 91 ? 21.914 7.398 2.231 1.00 58.51 148 MET A N 1
ATOM 601 C CA . MET A 1 91 ? 23.208 7.129 2.880 1.00 58.35 148 MET A CA 1
ATOM 602 C C . MET A 1 91 ? 24.142 6.263 2.031 1.00 59.66 148 MET A C 1
ATOM 603 O O . MET A 1 91 ? 23.757 5.204 1.542 1.00 58.63 148 MET A O 1
ATOM 608 N N . PRO A 1 92 ? 25.397 6.712 1.868 1.00 61.02 149 PRO A N 1
ATOM 609 C CA . PRO A 1 92 ? 26.296 6.041 0.930 1.00 62.00 149 PRO A CA 1
ATOM 610 C C . PRO A 1 92 ? 26.864 4.743 1.463 1.00 63.02 149 PRO A C 1
ATOM 611 O O . PRO A 1 92 ? 27.226 4.680 2.641 1.00 62.97 149 PRO A O 1
ATOM 615 N N . TYR A 1 93 ? 26.963 3.720 0.612 1.00 64.01 150 TYR A N 1
ATOM 616 C CA . TYR A 1 93 ? 27.802 2.552 0.967 1.00 65.19 150 TYR A CA 1
ATOM 617 C C . TYR A 1 93 ? 29.246 3.023 1.036 1.00 65.76 150 TYR A C 1
ATOM 618 O O . TYR A 1 93 ? 29.628 3.932 0.322 1.00 65.54 150 TYR A O 1
ATOM 627 N N . LYS A 1 94 ? 30.021 2.407 1.920 1.00 66.95 151 LYS A N 1
ATOM 628 C CA . LYS A 1 94 ? 31.395 2.807 2.224 1.00 68.18 151 LYS A CA 1
ATOM 629 C C . LYS A 1 94 ? 32.180 1.543 2.595 1.00 68.06 151 LYS A C 1
ATOM 630 O O . LYS A 1 94 ? 32.343 1.229 3.780 1.00 69.14 151 LYS A O 1
ATOM 636 N N . LYS A 1 95 ? 32.658 0.819 1.595 1.00 67.97 152 LYS A N 1
ATOM 637 C CA . LYS A 1 95 ? 33.321 -0.470 1.826 1.00 67.60 152 LYS A CA 1
ATOM 638 C C . LYS A 1 95 ? 34.478 -0.321 2.820 1.00 66.90 152 LYS A C 1
ATOM 639 O O . LYS A 1 95 ? 35.067 0.747 2.937 1.00 66.90 152 LYS A O 1
ATOM 645 N N . GLY A 1 96 ? 34.781 -1.373 3.570 1.00 66.36 153 GLY A N 1
ATOM 646 C CA . GLY A 1 96 ? 35.816 -1.245 4.579 1.00 65.70 153 GLY A CA 1
ATOM 647 C C . GLY A 1 96 ? 35.843 -2.340 5.618 1.00 65.61 153 GLY A C 1
ATOM 648 O O . GLY A 1 96 ? 35.227 -3.399 5.450 1.00 65.30 153 GLY A O 1
ATOM 649 N N . SER A 1 97 ? 36.586 -2.075 6.690 1.00 65.37 154 SER A N 1
ATOM 650 C CA . SER A 1 97 ? 36.604 -2.954 7.850 1.00 65.26 154 SER A CA 1
ATOM 651 C C . SER A 1 97 ? 35.462 -2.578 8.786 1.00 64.34 154 SER A C 1
ATOM 652 O O . SER A 1 97 ? 34.564 -1.844 8.404 1.00 63.95 154 SER A O 1
ATOM 655 N N . THR A 1 98 ? 35.512 -3.086 10.014 1.00 63.61 155 THR A N 1
ATOM 656 C CA . THR A 1 98 ? 34.350 -3.095 10.910 1.00 61.91 155 THR A CA 1
ATOM 657 C C . THR A 1 98 ? 34.694 -2.494 12.264 1.00 59.98 155 THR A C 1
ATOM 658 O O . THR A 1 98 ? 34.972 -3.208 13.233 1.00 60.38 155 THR A O 1
ATOM 662 N N . ASN A 1 99 ? 34.632 -1.175 12.334 1.00 56.53 156 ASN A N 1
ATOM 663 C CA . ASN A 1 99 ? 35.050 -0.507 13.519 1.00 53.78 156 ASN A CA 1
ATOM 664 C C . ASN A 1 99 ? 33.885 -0.309 14.492 1.00 51.52 156 ASN A C 1
ATOM 665 O O . ASN A 1 99 ? 33.474 0.790 14.780 1.00 50.76 156 ASN A O 1
ATOM 670 N N . THR A 1 100 ? 33.402 -1.425 15.011 1.00 49.96 157 THR A N 1
ATOM 671 C CA . THR A 1 100 ? 32.303 -1.481 15.965 1.00 48.38 157 THR A CA 1
ATOM 672 C C . THR A 1 100 ? 32.594 -0.661 17.256 1.00 48.63 157 THR A C 1
ATOM 673 O O . THR A 1 100 ? 31.755 0.153 17.690 1.00 45.85 157 THR A O 1
ATOM 677 N N . SER A 1 101 ? 33.797 -0.837 17.814 1.00 48.02 158 SER A N 1
ATOM 678 C CA . SER A 1 101 ? 34.229 -0.062 18.987 1.00 48.49 158 SER A CA 1
ATOM 679 C C . SER A 1 101 ? 34.031 1.477 18.818 1.00 47.94 158 SER A C 1
ATOM 680 O O . SER A 1 101 ? 33.320 2.131 19.617 1.00 46.58 158 SER A O 1
ATOM 683 N N . ASP A 1 102 ? 34.582 2.035 17.737 1.00 46.96 159 ASP A N 1
ATOM 684 C CA . ASP A 1 102 ? 34.418 3.476 17.490 1.00 47.14 159 ASP A CA 1
ATOM 685 C C . ASP A 1 102 ? 32.988 3.860 17.125 1.00 45.53 159 ASP A C 1
ATOM 686 O O . ASP A 1 102 ? 32.521 4.934 17.515 1.00 46.01 159 ASP A O 1
ATOM 691 N N . GLY A 1 103 ? 32.306 2.996 16.371 1.00 44.23 160 GLY A N 1
ATOM 692 C CA . GLY A 1 103 ? 30.846 3.163 16.203 1.00 41.51 160 GLY A CA 1
ATOM 693 C C . GLY A 1 103 ? 30.155 3.357 17.554 1.00 39.73 160 GLY A C 1
ATOM 694 O O . GLY A 1 103 ? 29.380 4.303 17.754 1.00 39.18 160 GLY A O 1
ATOM 695 N N . LEU A 1 104 ? 30.398 2.447 18.497 1.00 38.87 161 LEU A N 1
ATOM 696 C CA . LEU A 1 104 ? 29.758 2.531 19.817 1.00 38.57 161 LEU A CA 1
ATOM 697 C C . LEU A 1 104 ? 30.204 3.707 20.687 1.00 39.16 161 LEU A C 1
ATOM 698 O O . LEU A 1 104 ? 29.401 4.282 21.430 1.00 37.45 161 LEU A O 1
ATOM 703 N N . LYS A 1 105 ? 31.484 4.081 20.598 1.00 40.64 162 LYS A N 1
ATOM 704 C CA . LYS A 1 105 ? 31.960 5.309 21.257 1.00 41.59 162 LYS A CA 1
ATOM 705 C C . LYS A 1 105 ? 31.165 6.482 20.779 1.00 40.61 162 LYS A C 1
ATOM 706 O O . LYS A 1 105 ? 30.706 7.264 21.599 1.00 41.74 162 LYS A O 1
ATOM 712 N N . ALA A 1 106 ? 30.993 6.631 19.464 1.00 41.29 163 ALA A N 1
ATOM 713 C CA . ALA A 1 106 ? 30.142 7.720 18.947 1.00 41.61 163 ALA A CA 1
ATOM 714 C C . ALA A 1 106 ? 28.720 7.745 19.490 1.00 41.88 163 ALA A C 1
ATOM 715 O O . ALA A 1 106 ? 28.237 8.826 19.837 1.00 43.34 163 ALA A O 1
ATOM 717 N N . CYS A 1 107 ? 28.018 6.591 19.489 1.00 40.59 164 CYS A N 1
ATOM 718 C CA . CYS A 1 107 ? 26.674 6.505 20.034 1.00 40.73 164 CYS A CA 1
ATOM 719 C C . CYS A 1 107 ? 26.658 6.852 21.504 1.00 40.08 164 CYS A C 1
ATOM 720 O O . CYS A 1 107 ? 25.753 7.569 21.978 1.00 39.46 164 CYS A O 1
ATOM 723 N N . LYS A 1 108 ? 27.677 6.385 22.218 1.00 39.43 165 LYS A N 1
ATOM 724 C CA . LYS A 1 108 ? 27.800 6.756 23.615 1.00 40.95 165 LYS A CA 1
ATOM 725 C C . LYS A 1 108 ? 27.855 8.312 23.811 1.00 41.16 165 LYS A C 1
ATOM 726 O O . LYS A 1 108 ? 27.167 8.871 24.681 1.00 40.64 165 LYS A O 1
ATOM 732 N N . GLN A 1 109 ? 28.690 8.975 23.017 1.00 41.85 166 GLN A N 1
ATOM 733 C CA . GLN A 1 109 ? 28.850 10.412 23.149 1.00 44.89 166 GLN A CA 1
ATOM 734 C C . GLN A 1 109 ? 27.517 11.102 22.853 1.00 44.34 166 GLN A C 1
ATOM 735 O O . GLN A 1 109 ? 27.005 11.922 23.656 1.00 44.03 166 GLN A O 1
ATOM 741 N N . ILE A 1 110 ? 26.919 10.721 21.724 1.00 44.53 167 ILE A N 1
ATOM 742 C CA . ILE A 1 110 ? 25.587 11.220 21.361 1.00 42.33 167 ILE A CA 1
ATOM 743 C C . ILE A 1 110 ? 24.539 11.034 22.478 1.00 42.79 167 ILE A C 1
ATOM 744 O O . ILE A 1 110 ? 23.840 12.025 22.876 1.00 40.14 167 ILE A O 1
ATOM 749 N N . LEU A 1 111 ? 24.440 9.804 23.028 1.00 40.90 168 LEU A N 1
ATOM 750 C CA . LEU A 1 111 ? 23.331 9.479 23.929 1.00 41.81 168 LEU A CA 1
ATOM 751 C C . LEU A 1 111 ? 23.436 10.179 25.278 1.00 43.71 168 LEU A C 1
ATOM 752 O O . LEU A 1 111 ? 22.425 10.591 25.851 1.00 43.71 168 LEU A O 1
ATOM 757 N N . PHE A 1 112 ? 24.655 10.226 25.804 1.00 45.38 169 PHE A N 1
ATOM 758 C CA . PHE A 1 112 ? 24.864 10.581 27.208 1.00 47.84 169 PHE A CA 1
ATOM 759 C C . PHE A 1 112 ? 25.388 12.023 27.399 1.00 49.33 169 PHE A C 1
ATOM 760 O O . PHE A 1 112 ? 25.187 12.613 28.443 1.00 50.04 169 PHE A O 1
ATOM 768 N N . THR A 1 113 ? 25.981 12.611 26.375 1.00 50.09 170 THR A N 1
ATOM 769 C CA . THR A 1 113 ? 26.289 14.031 26.477 1.00 52.09 170 THR A CA 1
ATOM 770 C C . THR A 1 113 ? 25.461 14.937 25.567 1.00 53.01 170 THR A C 1
ATOM 771 O O . THR A 1 113 ? 25.396 16.137 25.814 1.00 54.11 170 THR A O 1
ATOM 775 N N . GLY A 1 114 ? 24.845 14.371 24.548 1.00 53.07 171 GLY A N 1
ATOM 776 C CA . GLY A 1 114 ? 24.228 15.152 23.512 1.00 53.34 171 GLY A CA 1
ATOM 777 C C . GLY A 1 114 ? 22.752 15.043 23.278 1.00 53.69 171 GLY A C 1
ATOM 778 O O . GLY A 1 114 ? 22.313 15.190 22.170 1.00 54.02 171 GLY A O 1
ATOM 779 N N . SER A 1 115 ? 21.986 14.797 24.315 1.00 53.67 172 SER A N 1
ATOM 780 C CA . SER A 1 115 ? 20.559 14.786 24.157 1.00 55.55 172 SER A CA 1
ATOM 781 C C . SER A 1 115 ? 20.058 16.194 24.132 1.00 55.90 172 SER A C 1
ATOM 782 O O . SER A 1 115 ? 20.756 17.105 24.479 1.00 55.68 172 SER A O 1
ATOM 785 N N . ARG A 1 116 ? 18.823 16.355 23.726 1.00 55.95 173 ARG A N 1
ATOM 786 C CA . ARG A 1 116 ? 18.163 17.605 23.889 1.00 57.15 173 ARG A CA 1
ATOM 787 C C . ARG A 1 116 ? 17.835 17.767 25.352 1.00 57.14 173 ARG A C 1
ATOM 788 O O . ARG A 1 116 ? 17.911 16.863 26.111 1.00 56.29 173 ARG A O 1
ATOM 796 N N . PRO A 1 117 ? 17.477 18.952 25.744 1.00 57.68 174 PRO A N 1
ATOM 797 C CA . PRO A 1 117 ? 17.160 19.197 27.133 1.00 57.51 174 PRO A CA 1
ATOM 798 C C . PRO A 1 117 ? 15.767 18.728 27.447 1.00 56.83 174 PRO A C 1
ATOM 799 O O . PRO A 1 117 ? 14.925 18.747 26.606 1.00 56.67 174 PRO A O 1
ATOM 803 N N . GLY A 1 118 ? 15.482 18.387 28.672 1.00 56.83 175 GLY A N 1
ATOM 804 C CA . GLY A 1 118 ? 16.334 17.664 29.535 1.00 57.61 175 GLY A CA 1
ATOM 805 C C . GLY A 1 118 ? 15.783 16.277 29.319 1.00 58.10 175 GLY A C 1
ATOM 806 O O . GLY A 1 118 ? 14.751 15.895 29.822 1.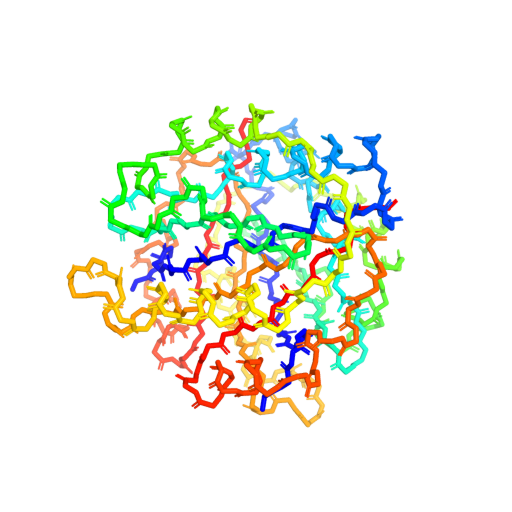00 58.33 175 GLY A O 1
ATOM 807 N N . ARG A 1 119 ? 16.471 15.533 28.498 1.00 58.44 176 ARG A N 1
ATOM 808 C CA . ARG A 1 119 ? 16.097 14.175 28.258 1.00 58.31 176 ARG A CA 1
ATOM 809 C C . ARG A 1 119 ? 17.179 13.340 28.886 1.00 59.53 176 ARG A C 1
ATOM 810 O O . ARG A 1 119 ? 17.436 12.229 28.521 1.00 59.36 176 ARG A O 1
ATOM 818 N N . GLU A 1 120 ? 17.799 13.938 29.881 1.00 59.11 177 GLU A N 1
ATOM 819 C CA . GLU A 1 120 ? 18.858 13.310 30.596 1.00 59.28 177 GLU A CA 1
ATOM 820 C C . GLU A 1 120 ? 18.335 12.083 31.270 0.60 57.28 177 GLU A C 1
ATOM 821 O O . GLU A 1 120 ? 19.062 11.161 31.500 0.60 56.55 177 GLU A O 1
ATOM 827 N N . HIS A 1 121 ? 17.059 12.059 31.558 1.00 55.80 178 HIS A N 1
ATOM 828 C CA . HIS A 1 121 ? 16.504 10.924 32.249 1.00 54.78 178 HIS A CA 1
ATOM 829 C C . HIS A 1 121 ? 15.938 9.852 31.351 1.00 53.54 178 HIS A C 1
ATOM 830 O O . HIS A 1 121 ? 15.618 8.797 31.811 1.00 55.24 178 HIS A O 1
ATOM 837 N N . VAL A 1 122 ? 15.766 10.121 30.082 1.00 48.97 179 VAL A N 1
ATOM 838 C CA . VAL A 1 122 ? 14.945 9.205 29.285 1.00 45.89 179 VAL A CA 1
ATOM 839 C C . VAL A 1 122 ? 15.799 7.995 28.883 1.00 42.41 179 VAL A C 1
ATOM 840 O O . VAL A 1 122 ? 17.014 8.124 28.790 1.00 41.46 179 VAL A O 1
ATOM 844 N N . PRO A 1 123 ? 15.180 6.825 28.677 1.00 39.24 180 PRO A N 1
ATOM 845 C CA . PRO A 1 123 ? 15.938 5.630 28.278 1.00 38.11 180 PRO A CA 1
ATOM 846 C C . PRO A 1 123 ? 16.851 5.870 27.058 1.00 35.18 180 PRO A C 1
ATOM 847 O O . PRO A 1 123 ? 16.449 6.523 26.118 1.00 35.30 180 PRO A O 1
ATOM 851 N N . LYS A 1 124 ? 18.063 5.345 27.089 1.00 33.42 181 LYS A N 1
ATOM 852 C CA . LYS A 1 124 ? 19.058 5.561 26.021 1.00 33.09 181 LYS A CA 1
ATOM 853 C C . LYS A 1 124 ? 19.325 4.229 25.315 1.00 33.17 181 LYS A C 1
ATOM 854 O O . LYS A 1 124 ? 19.711 3.274 25.981 1.00 33.97 181 LYS A O 1
ATOM 860 N N . LEU A 1 125 ? 19.140 4.141 24.007 1.00 32.35 182 LEU A N 1
ATOM 861 C CA . LEU A 1 125 ? 19.327 2.846 23.325 1.00 34.07 182 LEU A CA 1
ATOM 862 C C . LEU A 1 125 ? 20.259 2.950 22.159 1.00 33.48 182 LEU A C 1
ATOM 863 O O . LEU A 1 125 ? 20.209 3.912 21.374 1.00 34.25 182 LEU A O 1
ATOM 868 N N . VAL A 1 126 ? 21.045 1.908 21.999 1.00 33.83 183 VAL A N 1
ATOM 869 C CA . VAL A 1 126 ? 21.801 1.733 20.808 1.00 33.81 183 VAL A CA 1
ATOM 870 C C . VAL A 1 126 ? 21.093 0.599 20.076 1.00 33.31 183 VAL A C 1
ATOM 871 O O . VAL A 1 126 ? 20.855 -0.490 20.649 1.00 32.38 183 VAL A O 1
ATOM 875 N N . ILE A 1 127 ? 20.725 0.833 18.823 1.00 32.69 184 ILE A N 1
ATOM 876 C CA . ILE A 1 127 ? 20.170 -0.273 18.008 1.00 33.47 184 ILE A CA 1
ATOM 877 C C . ILE A 1 127 ? 21.138 -0.439 16.847 1.00 33.49 184 ILE A C 1
ATOM 878 O O . ILE A 1 127 ? 21.239 0.426 15.973 1.00 33.28 184 ILE A O 1
ATOM 883 N N . GLY A 1 128 ? 21.923 -1.504 16.884 1.00 34.75 185 GLY A N 1
ATOM 884 C CA . GLY A 1 128 ? 22.833 -1.819 15.784 1.00 34.27 185 GLY A CA 1
ATOM 885 C C . GLY A 1 128 ? 22.101 -2.550 14.664 1.00 36.74 185 GLY A C 1
ATOM 886 O O . GLY A 1 128 ? 21.138 -3.310 14.912 1.00 34.40 185 GLY A O 1
ATOM 887 N N . MET A 1 129 ? 22.510 -2.300 13.424 1.00 37.15 186 MET A N 1
ATOM 888 C CA . MET A 1 129 ? 21.970 -3.068 12.298 1.00 39.80 186 MET A CA 1
ATOM 889 C C . MET A 1 129 ? 23.102 -3.624 11.459 1.00 41.61 186 MET A C 1
ATOM 890 O O . MET A 1 129 ? 23.957 -2.882 10.980 1.00 41.65 186 MET A O 1
ATOM 895 N N . THR A 1 130 ? 23.157 -4.938 11.408 1.00 43.84 187 THR A N 1
ATOM 896 C CA . THR A 1 130 ? 24.217 -5.687 10.724 1.00 49.43 187 THR A CA 1
ATOM 897 C C . THR A 1 130 ? 23.564 -6.768 9.851 1.00 52.42 187 THR A C 1
ATOM 898 O O . THR A 1 130 ? 22.323 -6.837 9.738 1.00 52.12 187 THR A O 1
ATOM 902 N N . ASP A 1 131 ? 24.394 -7.606 9.238 1.00 57.41 188 ASP A N 1
ATOM 903 C CA . ASP A 1 131 ? 23.904 -8.679 8.381 1.00 61.46 188 ASP A CA 1
ATOM 904 C C . ASP A 1 131 ? 23.691 -9.964 9.174 1.00 63.62 188 ASP A C 1
ATOM 905 O O . ASP A 1 131 ? 23.961 -11.060 8.682 1.00 65.30 188 ASP A O 1
ATOM 910 N N . GLY A 1 132 ? 23.206 -9.822 10.403 1.00 65.04 189 GLY A N 1
ATOM 911 C CA . GLY A 1 132 ? 22.962 -10.965 11.263 1.00 66.85 189 GLY A CA 1
ATOM 912 C C . GLY A 1 132 ? 24.233 -11.491 11.899 1.00 67.73 189 GLY A C 1
ATOM 913 O O . GLY A 1 132 ? 24.189 -12.200 12.905 1.00 69.03 189 GLY A O 1
ATOM 914 N N . GLU A 1 133 ? 25.372 -11.142 11.310 1.00 67.87 190 GLU A N 1
ATOM 915 C CA . GLU A 1 133 ? 26.666 -11.578 11.821 1.00 67.73 190 GLU A CA 1
ATOM 916 C C . GLU A 1 133 ? 27.474 -10.399 12.353 1.00 66.90 190 GLU A C 1
ATOM 917 O O . GLU A 1 133 ? 27.183 -9.244 12.041 1.00 66.89 190 GLU A O 1
ATOM 923 N N . SER A 1 134 ? 28.488 -10.698 13.158 1.00 30.00 191 SER A N 1
ATOM 924 C CA . SER A 1 134 ? 29.338 -9.664 13.736 1.00 30.00 191 SER A CA 1
ATOM 925 C C . SER A 1 134 ? 28.657 -8.993 14.924 1.00 30.00 191 SER A C 1
ATOM 926 O O . SER A 1 134 ? 28.781 -7.784 15.122 1.00 30.00 191 SER A O 1
ATOM 929 N N . ASP A 1 135 ? 27.936 -9.785 15.711 1.00 59.85 192 ASP A N 1
ATOM 930 C CA . ASP A 1 135 ? 27.233 -9.270 16.880 1.00 56.27 192 ASP A CA 1
ATOM 931 C C . ASP A 1 135 ? 28.006 -9.562 18.162 1.00 53.10 192 ASP A C 1
ATOM 932 O O . ASP A 1 135 ? 27.579 -9.188 19.254 1.00 51.99 192 ASP A O 1
ATOM 937 N N . SER A 1 136 ? 29.145 -10.231 18.020 1.00 48.58 193 SER A N 1
ATOM 938 C CA . SER A 1 136 ? 29.980 -10.573 19.165 1.00 44.62 193 SER A CA 1
ATOM 939 C C . SER A 1 136 ? 30.636 -9.331 19.759 1.00 41.99 193 SER A C 1
ATOM 940 O O . SER A 1 136 ? 30.724 -9.187 20.978 1.00 42.64 193 SER A O 1
ATOM 943 N N . ASP A 1 137 ? 31.096 -8.438 18.889 1.00 39.90 194 ASP A N 1
ATOM 944 C CA . ASP A 1 137 ? 31.733 -7.227 19.318 1.00 39.32 194 ASP A CA 1
ATOM 945 C C . ASP A 1 137 ? 30.755 -6.361 20.079 1.00 37.75 194 ASP A C 1
ATOM 946 O O . ASP A 1 137 ? 31.129 -5.723 21.006 1.00 36.03 194 ASP A O 1
ATOM 951 N N . PHE A 1 138 ? 29.493 -6.373 19.682 1.00 35.43 195 PHE A N 1
ATOM 952 C CA . PHE A 1 138 ? 28.464 -5.626 20.387 1.00 35.05 195 PHE A CA 1
ATOM 953 C C . PHE A 1 138 ? 28.281 -6.075 21.815 1.00 34.00 195 PHE A C 1
ATOM 954 O O . PHE A 1 138 ? 27.852 -5.318 22.615 1.00 34.12 195 PHE A O 1
ATOM 962 N N . ARG A 1 139 ? 28.643 -7.305 22.115 1.00 34.89 196 ARG A N 1
ATOM 963 C CA . ARG A 1 139 ? 28.662 -7.782 23.495 1.00 37.36 196 ARG A CA 1
ATOM 964 C C . ARG A 1 139 ? 29.904 -7.446 24.258 1.00 38.31 196 ARG A C 1
ATOM 965 O O . ARG A 1 139 ? 29.843 -7.232 25.477 1.00 39.20 196 ARG A O 1
ATOM 973 N N . THR A 1 140 ? 31.060 -7.491 23.586 1.00 39.24 197 THR A N 1
ATOM 974 C CA . THR A 1 140 ? 32.299 -7.672 24.369 1.00 39.48 197 THR A CA 1
ATOM 975 C C . THR A 1 140 ? 33.180 -6.456 24.452 1.00 40.15 197 THR A C 1
ATOM 976 O O . THR A 1 140 ? 33.957 -6.372 25.411 1.00 39.07 197 THR A O 1
ATOM 980 N N . VAL A 1 141 ? 33.139 -5.578 23.427 1.00 40.97 198 VAL A N 1
ATOM 981 C CA . VAL A 1 141 ? 34.028 -4.403 23.455 1.00 43.13 198 VAL A CA 1
ATOM 982 C C . VAL A 1 141 ? 33.669 -3.418 24.577 1.00 44.43 198 VAL A C 1
ATOM 983 O O . VAL A 1 141 ? 32.527 -3.380 25.084 1.00 43.34 198 VAL A O 1
ATOM 987 N N . ARG A 1 142 ? 34.676 -2.634 24.971 1.00 45.62 199 ARG A N 1
ATOM 988 C CA . ARG A 1 142 ? 34.650 -1.824 26.190 1.00 45.83 199 ARG A CA 1
ATOM 989 C C . ARG A 1 142 ? 33.572 -0.765 26.080 1.00 43.68 199 ARG A C 1
ATOM 990 O O . ARG A 1 142 ? 32.867 -0.459 27.050 1.00 42.85 199 ARG A O 1
ATOM 998 N N . ALA A 1 143 ? 33.472 -0.212 24.886 1.00 42.33 200 ALA A N 1
ATOM 999 C CA . ALA A 1 143 ? 32.525 0.870 24.580 1.00 42.71 200 ALA A CA 1
ATOM 1000 C C . ALA A 1 143 ? 31.095 0.429 24.861 1.00 42.44 200 ALA A C 1
ATOM 1001 O O . ALA A 1 143 ? 30.296 1.201 25.408 1.00 44.06 200 ALA A O 1
ATOM 1003 N N . ALA A 1 144 ? 30.789 -0.847 24.538 1.00 41.77 201 ALA A N 1
ATOM 1004 C CA . ALA A 1 144 ? 29.478 -1.454 24.784 1.00 40.64 201 ALA A CA 1
ATOM 1005 C C . ALA A 1 144 ? 29.241 -1.586 26.272 1.00 40.85 201 ALA A C 1
ATOM 1006 O O . ALA A 1 144 ? 28.182 -1.200 26.811 1.00 40.03 201 ALA A O 1
ATOM 1008 N N . LYS A 1 145 ? 30.224 -2.170 26.940 1.00 41.58 202 LYS A N 1
ATOM 1009 C CA . LYS A 1 145 ? 30.193 -2.286 28.384 1.00 42.30 202 LYS A CA 1
ATOM 1010 C C . LYS A 1 145 ? 29.953 -0.930 29.077 1.00 40.39 202 LYS A C 1
ATOM 1011 O O . LYS A 1 145 ? 29.134 -0.831 29.969 1.00 40.98 202 LYS A O 1
ATOM 1017 N N . GLU A 1 146 ? 30.684 0.086 28.663 1.00 40.46 203 GLU A N 1
ATOM 1018 C CA . GLU A 1 146 ? 30.551 1.444 29.211 1.00 41.78 203 GLU A CA 1
ATOM 1019 C C . GLU A 1 146 ? 29.125 1.947 29.043 1.00 41.31 203 GLU A C 1
ATOM 1020 O O . GLU A 1 146 ? 28.511 2.333 30.023 1.00 42.90 203 GLU A O 1
ATOM 1026 N N . ILE A 1 147 ? 28.551 1.830 27.829 1.00 40.38 204 ILE A N 1
ATOM 1027 C CA . ILE A 1 147 ? 27.110 2.111 27.612 1.00 38.29 204 ILE A CA 1
ATOM 1028 C C . ILE A 1 147 ? 26.241 1.368 28.587 1.00 39.16 204 ILE A C 1
ATOM 1029 O O . ILE A 1 147 ? 25.367 1.965 29.220 1.00 39.39 204 ILE A O 1
ATOM 1034 N N . ARG A 1 148 ? 26.456 0.071 28.725 1.00 38.88 205 ARG A N 1
ATOM 1035 C CA . ARG A 1 148 ? 25.572 -0.675 29.581 1.00 40.79 205 ARG A CA 1
ATOM 1036 C C . ARG A 1 148 ? 25.679 -0.237 31.045 1.00 41.41 205 ARG A C 1
ATOM 1037 O O . ARG A 1 148 ? 24.670 -0.111 31.736 1.00 41.25 205 ARG A O 1
ATOM 1045 N N . GLU A 1 149 ? 26.902 0.065 31.482 1.00 43.69 206 GLU A N 1
ATOM 1046 C CA . GLU A 1 149 ? 27.162 0.527 32.867 1.00 44.72 206 GLU A CA 1
ATOM 1047 C C . GLU A 1 149 ? 26.571 1.961 33.133 1.00 45.39 206 GLU A C 1
ATOM 1048 O O . GLU A 1 149 ? 26.028 2.216 34.194 1.00 46.91 206 GLU A O 1
ATOM 1054 N N . LEU A 1 150 ? 26.577 2.848 32.134 1.00 44.10 207 LEU A N 1
ATOM 1055 C CA . LEU A 1 150 ? 25.694 4.033 32.143 1.00 43.88 207 LEU A CA 1
ATOM 1056 C C . LEU A 1 150 ? 24.168 3.769 32.133 1.00 43.26 207 LEU A C 1
ATOM 1057 O O . LEU A 1 150 ? 23.388 4.708 32.236 1.00 43.72 207 LEU A O 1
ATOM 1062 N N . GLY A 1 151 ? 23.722 2.510 32.094 1.00 41.70 208 GLY A N 1
ATOM 1063 C CA . GLY A 1 151 ? 22.271 2.254 32.008 1.00 41.15 208 GLY A CA 1
ATOM 1064 C C . GLY A 1 151 ? 21.741 2.238 30.544 1.00 40.56 208 GLY A C 1
ATOM 1065 O O . GLY A 1 151 ? 20.543 2.102 30.325 1.00 39.99 208 GLY A O 1
ATOM 1066 N N . GLY A 1 152 ? 22.625 2.412 29.565 1.00 38.40 209 GLY A N 1
ATOM 1067 C CA . GLY A 1 152 ? 22.237 2.328 28.147 1.00 38.90 209 GLY A CA 1
ATOM 1068 C C . GLY A 1 152 ? 21.926 0.887 27.689 1.00 38.62 209 GLY A C 1
ATOM 1069 O O . GLY A 1 152 ? 22.591 -0.070 28.118 1.00 37.10 209 GLY A O 1
ATOM 1070 N N . ILE A 1 153 ? 20.928 0.751 26.800 1.00 37.06 210 ILE A N 1
ATOM 1071 C CA . ILE A 1 153 ? 20.505 -0.571 26.312 1.00 35.82 210 ILE A CA 1
ATOM 1072 C C . ILE A 1 153 ? 21.052 -0.820 24.899 1.00 36.21 210 ILE A C 1
ATOM 1073 O O . ILE A 1 153 ? 20.819 -0.010 23.986 1.00 37.82 210 ILE A O 1
ATOM 1078 N N . VAL A 1 154 ? 21.784 -1.914 24.720 1.00 34.17 211 VAL A N 1
ATOM 1079 C CA . VAL A 1 154 ? 22.435 -2.203 23.442 1.00 33.47 211 VAL A CA 1
ATOM 1080 C C . VAL A 1 154 ? 21.843 -3.445 22.815 1.00 32.72 211 VAL A C 1
ATOM 1081 O O . VAL A 1 154 ? 21.916 -4.545 23.394 1.00 32.30 211 VAL A O 1
ATOM 1085 N N . THR A 1 155 ? 21.250 -3.272 21.645 1.00 33.05 212 THR A N 1
ATOM 1086 C CA . THR A 1 155 ? 20.549 -4.372 20.974 1.00 34.33 212 THR A CA 1
ATOM 1087 C C . THR A 1 155 ? 20.931 -4.362 19.520 1.00 34.48 212 THR A C 1
ATOM 1088 O O . THR A 1 155 ? 20.809 -3.307 18.921 1.00 32.34 212 THR A O 1
ATOM 1092 N N . VAL A 1 156 ? 21.309 -5.531 18.951 1.00 32.85 213 VAL A N 1
ATOM 1093 C CA . VAL A 1 156 ? 21.782 -5.589 17.535 1.00 33.65 213 VAL A CA 1
ATOM 1094 C C . VAL A 1 156 ? 20.728 -6.347 16.744 1.00 33.99 213 VAL A C 1
ATOM 1095 O O . VAL A 1 156 ? 20.327 -7.460 17.164 1.00 32.35 213 VAL A O 1
ATOM 1099 N N . LEU A 1 157 ? 20.287 -5.755 15.634 1.00 33.26 214 LEU A N 1
ATOM 1100 C CA . LEU A 1 157 ? 19.325 -6.387 14.743 1.00 36.22 214 LEU A CA 1
ATOM 1101 C C . LEU A 1 157 ? 20.080 -7.027 13.582 1.00 37.69 214 LEU A C 1
ATOM 1102 O O . LEU A 1 157 ? 20.974 -6.415 12.995 1.00 37.48 214 LEU A O 1
ATOM 1107 N N . ALA A 1 158 ? 19.727 -8.259 13.257 1.00 39.38 215 ALA A N 1
ATOM 1108 C CA . ALA A 1 158 ? 20.386 -8.987 12.187 1.00 43.36 215 ALA A CA 1
ATOM 1109 C C . ALA A 1 158 ? 19.545 -8.907 10.926 1.00 45.43 215 ALA A C 1
ATOM 1110 O O . ALA A 1 158 ? 18.733 -9.811 10.670 1.00 45.87 215 ALA A O 1
ATOM 1112 N N . VAL A 1 159 ? 19.686 -7.824 10.182 1.00 48.09 216 VAL A N 1
ATOM 1113 C CA . VAL A 1 159 ? 18.856 -7.561 8.998 1.00 52.24 216 VAL A CA 1
ATOM 1114 C C . VAL A 1 159 ? 19.489 -8.274 7.803 1.00 54.36 216 VAL A C 1
ATOM 1115 O O . VAL A 1 159 ? 20.452 -7.792 7.185 1.00 56.74 216 VAL A O 1
ATOM 1119 N N . GLY A 1 160 ? 18.987 -9.465 7.517 1.00 57.00 217 GLY A N 1
ATOM 1120 C CA . GLY A 1 160 ? 19.741 -10.431 6.691 1.00 59.20 217 GLY A CA 1
ATOM 1121 C C . GLY A 1 160 ? 19.084 -11.798 6.652 1.00 59.40 217 GLY A C 1
ATOM 1122 O O . GLY A 1 160 ? 18.893 -12.356 5.556 1.00 60.65 217 GLY A O 1
ATOM 1123 N N . MET B 1 13 ? 23.698 -6.399 33.198 1.00 46.70 70 MET B N 1
ATOM 1124 C CA . MET B 1 13 ? 22.880 -6.269 31.933 1.00 44.90 70 MET B CA 1
ATOM 1125 C C . MET B 1 13 ? 23.795 -6.468 30.743 1.00 43.95 70 MET B C 1
ATOM 1126 O O . MET B 1 13 ? 24.803 -5.721 30.585 1.00 43.42 70 MET B O 1
ATOM 1131 N N . GLY B 1 14 ? 23.460 -7.453 29.906 1.00 40.25 71 GLY B N 1
ATOM 1132 C CA . GLY B 1 14 ? 24.243 -7.731 28.715 1.00 38.81 71 GLY B CA 1
ATOM 1133 C C . GLY B 1 14 ? 23.646 -7.082 27.462 1.00 35.73 71 GLY B C 1
ATOM 1134 O O . GLY B 1 14 ? 22.525 -6.586 27.472 1.00 36.88 71 GLY B O 1
ATOM 1135 N N . THR B 1 15 ? 24.443 -7.001 26.425 1.00 34.45 72 THR B N 1
ATOM 1136 C CA . THR B 1 15 ? 23.971 -6.689 25.054 1.00 33.26 72 THR B CA 1
ATOM 1137 C C . THR B 1 15 ? 22.899 -7.732 24.668 1.00 31.68 72 THR B C 1
ATOM 1138 O O . THR B 1 15 ? 22.994 -8.940 25.013 1.00 32.21 72 THR B O 1
ATOM 1142 N N . ASN B 1 16 ? 21.847 -7.253 24.020 1.00 32.26 73 ASN B N 1
ATOM 1143 C CA . ASN B 1 16 ? 20.827 -8.140 23.426 1.00 30.87 73 ASN B CA 1
ATOM 1144 C C . ASN B 1 16 ? 19.967 -8.832 24.464 1.00 31.54 73 ASN B C 1
ATOM 1145 O O . ASN B 1 16 ? 19.374 -9.848 24.153 1.00 31.70 73 ASN B O 1
ATOM 1150 N N . GLN B 1 17 ? 19.914 -8.310 25.680 1.00 31.28 74 GLN B N 1
ATOM 1151 C CA . GLN B 1 17 ? 18.993 -8.867 26.685 1.00 33.39 74 GLN B CA 1
ATOM 1152 C C . GLN B 1 17 ? 17.820 -7.962 26.892 1.00 33.53 74 GLN B C 1
ATOM 1153 O O . GLN B 1 17 ? 18.064 -6.838 27.334 1.00 34.20 74 GLN B O 1
ATOM 1159 N N . LEU B 1 18 ? 16.577 -8.408 26.566 1.00 30.49 75 LEU B N 1
ATOM 1160 C CA . LEU B 1 18 ? 15.356 -7.607 26.766 1.00 29.43 75 LEU B CA 1
ATOM 1161 C C . LEU B 1 18 ? 14.279 -8.635 27.010 1.00 29.70 75 LEU B C 1
ATOM 1162 O O . LEU B 1 18 ? 14.320 -9.725 26.408 1.00 28.51 75 LEU B O 1
ATOM 1167 N N . ASP B 1 19 ? 13.361 -8.291 27.900 1.00 27.04 76 ASP B N 1
ATOM 1168 C CA . ASP B 1 19 ? 12.047 -9.001 28.002 1.00 28.71 76 ASP B CA 1
ATOM 1169 C C . ASP B 1 19 ? 11.039 -8.058 27.346 1.00 27.92 76 ASP B C 1
ATOM 1170 O O . ASP B 1 19 ? 10.906 -6.908 27.792 1.00 26.34 76 ASP B O 1
ATOM 1175 N N . ILE B 1 20 ? 10.405 -8.501 26.252 1.00 26.78 77 ILE B N 1
ATOM 1176 C CA . ILE B 1 20 ? 9.509 -7.645 25.531 1.00 27.13 77 ILE B CA 1
ATOM 1177 C C . ILE B 1 20 ? 8.111 -8.295 25.632 1.00 28.43 77 ILE B C 1
ATOM 1178 O O . ILE B 1 20 ? 7.953 -9.535 25.429 1.00 25.40 77 ILE B O 1
ATOM 1183 N N . CYS B 1 21 ? 7.119 -7.491 25.981 1.00 27.01 78 CYS B N 1
ATOM 1184 C CA . CYS B 1 21 ? 5.761 -7.956 25.840 1.00 26.28 78 CYS B CA 1
ATOM 1185 C C . CYS B 1 21 ? 5.209 -7.222 24.672 1.00 26.09 78 CYS B C 1
ATOM 1186 O O . CYS B 1 21 ? 5.014 -5.966 24.718 1.00 26.73 78 CYS B O 1
ATOM 1189 N N . PHE B 1 22 ? 4.928 -7.916 23.586 1.00 25.90 79 PHE B N 1
ATOM 1190 C CA . PHE B 1 22 ? 4.265 -7.233 22.452 1.00 26.07 79 PHE B CA 1
ATOM 1191 C C . PHE B 1 22 ? 2.746 -7.204 22.721 1.00 27.55 79 PHE B C 1
ATOM 1192 O O . PHE B 1 22 ? 2.105 -8.257 22.972 1.00 28.35 79 PHE B O 1
ATOM 1200 N N . LEU B 1 23 ? 2.145 -6.013 22.568 1.00 29.30 80 LEU B N 1
ATOM 1201 C CA . LEU B 1 23 ? 0.730 -5.844 22.849 1.00 29.32 80 LEU B CA 1
ATOM 1202 C C . LEU B 1 23 ? 0.085 -5.336 21.563 1.00 30.56 80 LEU B C 1
ATOM 1203 O O . LEU B 1 23 ? 0.269 -4.182 21.166 1.00 29.80 80 LEU B O 1
ATOM 1208 N N . ILE B 1 24 ? -0.645 -6.234 20.902 1.00 30.71 81 ILE B N 1
ATOM 1209 C CA . ILE B 1 24 ? -1.060 -6.076 19.525 1.00 32.56 81 ILE B CA 1
ATOM 1210 C C . ILE B 1 24 ? -2.588 -5.809 19.512 1.00 32.45 81 ILE B C 1
ATOM 1211 O O . ILE B 1 24 ? -3.337 -6.621 19.978 1.00 32.49 81 ILE B O 1
ATOM 1216 N N . ASP B 1 25 ? -3.008 -4.650 19.020 1.00 33.49 82 ASP B N 1
ATOM 1217 C CA . ASP B 1 25 ? -4.441 -4.278 18.926 1.00 35.67 82 ASP B CA 1
ATOM 1218 C C . ASP B 1 25 ? -5.085 -5.265 17.940 1.00 35.66 82 ASP B C 1
ATOM 1219 O O . ASP B 1 25 ? -4.621 -5.300 16.813 1.00 34.43 82 ASP B O 1
ATOM 1224 N N . SER B 1 26 ? -6.027 -6.125 18.357 1.00 36.87 83 SER B N 1
ATOM 1225 C CA . SER B 1 26 ? -6.842 -6.852 17.341 1.00 40.45 83 SER B CA 1
ATOM 1226 C C . SER B 1 26 ? -8.330 -6.431 17.327 1.00 41.31 83 SER B C 1
ATOM 1227 O O . SER B 1 26 ? -9.216 -7.265 17.066 1.00 41.49 83 SER B O 1
ATOM 1230 N N . SER B 1 27 ? -8.590 -5.167 17.615 1.00 42.31 84 SER B N 1
ATOM 1231 C CA . SER B 1 27 ? -9.929 -4.758 17.964 1.00 43.17 84 SER B CA 1
ATOM 1232 C C . SER B 1 27 ? -10.661 -4.249 16.708 1.00 43.87 84 SER B C 1
ATOM 1233 O O . SER B 1 27 ? -10.079 -4.178 15.618 1.00 41.02 84 SER B O 1
ATOM 1236 N N . GLY B 1 28 ? -11.955 -3.948 16.866 1.00 45.62 85 GLY B N 1
ATOM 1237 C CA . GLY B 1 28 ? -12.753 -3.401 15.753 1.00 48.00 85 GLY B CA 1
ATOM 1238 C C . GLY B 1 28 ? -12.207 -2.090 15.217 1.00 50.60 85 GLY B C 1
ATOM 1239 O O . GLY B 1 28 ? -12.285 -1.853 14.013 1.00 50.98 85 GLY B O 1
ATOM 1240 N N . SER B 1 29 ? -11.617 -1.248 16.078 1.00 52.72 86 SER B N 1
ATOM 1241 C CA . SER B 1 29 ? -10.991 0.004 15.580 1.00 55.38 86 SER B CA 1
ATOM 1242 C C . SER B 1 29 ? -10.141 -0.322 14.347 1.00 56.22 86 SER B C 1
ATOM 1243 O O . SER B 1 29 ? -10.419 0.199 13.252 1.00 57.77 86 SER B O 1
ATOM 1246 N N . ILE B 1 30 ? -9.153 -1.229 14.526 1.00 55.05 87 ILE B N 1
ATOM 1247 C CA . ILE B 1 30 ? -8.077 -1.479 13.529 1.00 53.48 87 ILE B CA 1
ATOM 1248 C C . ILE B 1 30 ? -8.493 -2.007 12.108 1.00 52.03 87 ILE B C 1
ATOM 1249 O O . ILE B 1 30 ? -7.974 -1.510 11.117 1.00 50.05 87 ILE B O 1
ATOM 1254 N N . GLY B 1 31 ? -9.382 -3.009 12.005 1.00 51.92 88 GLY B N 1
ATOM 1255 C CA . GLY B 1 31 ? -9.800 -3.535 10.662 1.00 51.94 88 GLY B CA 1
ATOM 1256 C C . GLY B 1 31 ? -8.847 -4.657 10.259 1.00 52.47 88 GLY B C 1
ATOM 1257 O O . GLY B 1 31 ? -7.626 -4.527 10.540 1.00 51.04 88 GLY B O 1
ATOM 1258 N N . ILE B 1 32 ? -9.353 -5.747 9.633 1.00 51.94 89 ILE B N 1
ATOM 1259 C CA . ILE B 1 32 ? -8.484 -6.937 9.352 1.00 51.01 89 ILE B CA 1
ATOM 1260 C C . ILE B 1 32 ? -7.219 -6.595 8.587 1.00 49.83 89 ILE B C 1
ATOM 1261 O O . ILE B 1 32 ? -6.191 -7.221 8.788 1.00 48.86 89 ILE B O 1
ATOM 1266 N N . GLN B 1 33 ? -7.330 -5.659 7.655 1.00 49.58 90 GLN B N 1
ATOM 1267 C CA . GLN B 1 33 ? -6.280 -5.434 6.649 1.00 48.82 90 GLN B CA 1
ATOM 1268 C C . GLN B 1 33 ? -5.083 -4.805 7.369 1.00 46.77 90 GLN B C 1
ATOM 1269 O O . GLN B 1 33 ? -3.922 -5.143 7.101 1.00 47.40 90 GLN B O 1
ATOM 1275 N N . ASN B 1 34 ? -5.375 -3.916 8.314 1.00 44.89 91 ASN B N 1
ATOM 1276 C CA . ASN B 1 34 ? -4.344 -3.213 9.085 1.00 43.84 91 ASN B CA 1
ATOM 1277 C C . ASN B 1 34 ? -3.768 -4.207 10.130 1.00 41.88 91 ASN B C 1
ATOM 1278 O O . ASN B 1 34 ? -2.579 -4.156 10.474 1.00 42.70 91 ASN B O 1
ATOM 1283 N N . PHE B 1 35 ? -4.617 -5.114 10.590 1.00 37.99 92 PHE B N 1
ATOM 1284 C CA . PHE B 1 35 ? -4.209 -6.083 11.568 1.00 37.68 92 PHE B CA 1
ATOM 1285 C C . PHE B 1 35 ? -3.243 -7.066 10.897 1.00 37.35 92 PHE B C 1
ATOM 1286 O O . PHE B 1 35 ? -2.255 -7.477 11.517 1.00 35.05 92 PHE B O 1
ATOM 1294 N N . ARG B 1 36 ? -3.540 -7.442 9.642 1.00 35.91 93 ARG B N 1
ATOM 1295 C CA . ARG B 1 36 ? -2.632 -8.290 8.848 1.00 38.16 93 ARG B CA 1
ATOM 1296 C C . ARG B 1 36 ? -1.257 -7.662 8.631 1.00 35.97 93 ARG B C 1
ATOM 1297 O O . ARG B 1 36 ? -0.236 -8.310 8.771 1.00 35.63 93 ARG B O 1
ATOM 1305 N N . LEU B 1 37 ? -1.263 -6.384 8.331 1.00 36.47 94 LEU B N 1
ATOM 1306 C CA . LEU B 1 37 ? -0.033 -5.571 8.227 1.00 39.39 94 LEU B CA 1
ATOM 1307 C C . LEU B 1 37 ? 0.785 -5.626 9.524 1.00 37.30 94 LEU B C 1
ATOM 1308 O O . LEU B 1 37 ? 1.990 -5.887 9.488 1.00 37.27 94 LEU B O 1
ATOM 1313 N N . VAL B 1 38 ? 0.106 -5.423 10.656 1.00 35.62 95 VAL B N 1
ATOM 1314 C CA . VAL B 1 38 ? 0.743 -5.499 11.983 1.00 35.36 95 VAL B CA 1
ATOM 1315 C C . VAL B 1 38 ? 1.402 -6.845 12.172 1.00 35.84 95 VAL B C 1
ATOM 1316 O O . VAL B 1 38 ? 2.601 -6.924 12.547 1.00 35.49 95 VAL B O 1
ATOM 1320 N N . LYS B 1 39 ? 0.649 -7.906 11.887 1.00 33.78 96 LYS B N 1
ATOM 1321 C CA . LYS B 1 39 ? 1.221 -9.241 12.054 1.00 34.03 96 LYS B CA 1
ATOM 1322 C C . LYS B 1 39 ? 2.448 -9.409 11.131 1.00 33.85 96 LYS B C 1
ATOM 1323 O O . LYS B 1 39 ? 3.409 -10.086 11.518 1.00 32.32 96 LYS B O 1
ATOM 1329 N N . GLN B 1 40 ? 2.394 -8.817 9.925 1.00 34.23 97 GLN B N 1
ATOM 1330 C CA . GLN B 1 40 ? 3.504 -8.920 8.963 1.00 35.68 97 GLN B CA 1
ATOM 1331 C C . GLN B 1 40 ? 4.761 -8.243 9.513 1.00 34.78 97 GLN B C 1
ATOM 1332 O O . GLN B 1 40 ? 5.897 -8.750 9.376 1.00 34.74 97 GLN B O 1
ATOM 1338 N N . PHE B 1 41 ? 4.520 -7.06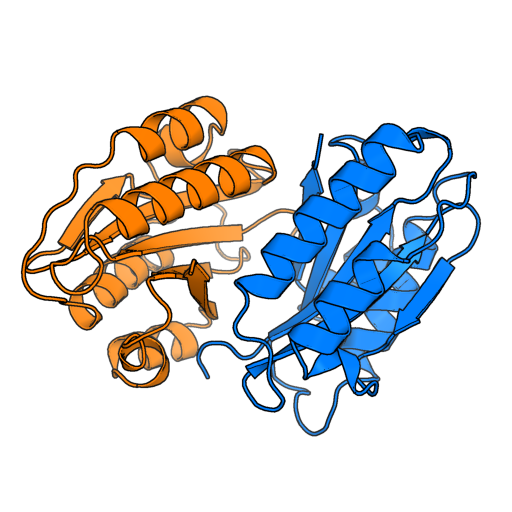1 10.038 1.00 35.02 98 PHE B N 1
ATOM 1339 C CA . PHE B 1 41 ? 5.543 -6.283 10.632 1.00 36.10 98 PHE B CA 1
ATOM 1340 C C . PHE B 1 41 ? 6.156 -6.969 11.837 1.00 35.88 98 PHE B C 1
ATOM 1341 O O . PHE B 1 41 ? 7.419 -7.109 11.944 1.00 34.85 98 PHE B O 1
ATOM 1349 N N . LEU B 1 42 ? 5.282 -7.461 12.722 1.00 34.40 99 LEU B N 1
ATOM 1350 C CA . LEU B 1 42 ? 5.762 -8.154 13.910 1.00 33.13 99 LEU B CA 1
ATOM 1351 C C . LEU B 1 42 ? 6.579 -9.392 13.529 1.00 32.29 99 LEU B C 1
ATOM 1352 O O . LEU B 1 42 ? 7.608 -9.692 14.143 1.00 32.28 99 LEU B O 1
ATOM 1357 N N . HIS B 1 43 ? 6.137 -10.132 12.521 1.00 31.68 100 HIS B N 1
ATOM 1358 C CA . HIS B 1 43 ? 6.881 -11.314 12.037 1.00 32.83 100 HIS B CA 1
ATOM 1359 C C . HIS B 1 43 ? 8.351 -10.901 11.632 1.00 33.13 100 HIS B C 1
ATOM 1360 O O . HIS B 1 43 ? 9.344 -11.522 12.009 1.00 32.60 100 HIS B O 1
ATOM 1367 N N . THR B 1 44 ? 8.435 -9.813 10.879 1.00 34.51 101 THR B N 1
ATOM 1368 C CA . THR B 1 44 ? 9.714 -9.305 10.363 1.00 35.83 101 THR B CA 1
ATOM 1369 C C . THR B 1 44 ? 10.555 -8.821 11.548 1.00 35.56 101 THR B C 1
ATOM 1370 O O . THR B 1 44 ? 11.761 -9.066 11.583 1.00 35.81 101 THR B O 1
ATOM 1374 N N . PHE B 1 45 ? 9.914 -8.189 12.527 1.00 34.63 102 PHE B N 1
ATOM 1375 C CA . PHE B 1 45 ? 10.672 -7.692 13.670 1.00 33.82 102 PHE B CA 1
ATOM 1376 C C . PHE B 1 45 ? 11.253 -8.845 14.495 1.00 32.40 102 PHE B C 1
ATOM 1377 O O . PHE B 1 45 ? 12.460 -8.847 14.899 1.00 30.78 102 PHE B O 1
ATOM 1385 N N . LEU B 1 46 ? 10.413 -9.826 14.787 1.00 30.42 103 LEU B N 1
ATOM 1386 C CA . LEU B 1 46 ? 10.886 -10.981 15.471 1.00 29.96 103 LEU B CA 1
ATOM 1387 C C . LEU B 1 46 ? 12.067 -11.704 14.709 1.00 29.95 103 LEU B C 1
ATOM 1388 O O . LEU B 1 46 ? 12.978 -12.196 15.337 1.00 27.33 103 LEU B O 1
ATOM 1393 N N . MET B 1 47 ? 11.981 -11.805 13.384 1.00 30.46 104 MET B N 1
ATOM 1394 C CA . MET B 1 47 ? 13.065 -12.421 12.577 1.00 32.06 104 MET B CA 1
ATOM 1395 C C . MET B 1 47 ? 14.415 -11.683 12.708 1.00 33.37 104 MET B C 1
ATOM 1396 O O . MET B 1 47 ? 15.447 -12.329 12.632 1.00 35.16 104 MET B O 1
ATOM 1401 N N . VAL B 1 48 ? 14.399 -10.347 12.874 1.00 32.36 105 VAL B N 1
ATOM 1402 C CA . VAL B 1 48 ? 15.645 -9.600 13.033 1.00 32.61 105 VAL B CA 1
ATOM 1403 C C . VAL B 1 48 ? 16.149 -9.453 14.482 1.00 33.12 105 VAL B C 1
ATOM 1404 O O . VAL B 1 48 ? 17.338 -9.065 14.724 1.00 30.87 105 VAL B O 1
ATOM 1408 N N . LEU B 1 49 ? 15.303 -9.825 15.448 1.00 30.66 106 LEU B N 1
ATOM 1409 C CA . LEU B 1 49 ? 15.685 -9.680 16.853 1.00 30.42 106 LEU B CA 1
ATOM 1410 C C . LEU B 1 49 ? 16.512 -10.824 17.286 1.00 30.22 106 LEU B C 1
ATOM 1411 O O . LEU B 1 49 ? 16.369 -11.967 16.788 1.00 29.50 106 LEU B O 1
ATOM 1416 N N . PRO B 1 50 ? 17.469 -10.546 18.198 1.00 30.09 107 PRO B N 1
ATOM 1417 C CA . PRO B 1 50 ? 18.230 -11.679 18.640 1.00 29.59 107 PRO B CA 1
ATOM 1418 C C . PRO B 1 50 ? 17.459 -12.410 19.783 1.00 31.09 107 PRO B C 1
ATOM 1419 O O . PRO B 1 50 ? 17.742 -12.234 20.987 1.00 31.02 107 PRO B O 1
ATOM 1423 N N . ILE B 1 51 ? 16.545 -13.294 19.388 1.00 31.66 108 ILE B N 1
ATOM 1424 C CA . ILE B 1 51 ? 15.691 -13.992 20.306 1.00 30.87 108 ILE B CA 1
ATOM 1425 C C . ILE B 1 51 ? 16.382 -15.251 20.809 1.00 32.51 108 ILE B C 1
ATOM 1426 O O . ILE B 1 51 ? 16.909 -16.005 20.004 1.00 31.78 108 ILE B O 1
ATOM 1431 N N . GLY B 1 52 ? 16.400 -15.464 22.133 1.00 30.64 109 GLY B N 1
ATOM 1432 C CA . GLY B 1 52 ? 16.949 -16.694 22.670 1.00 32.19 109 GLY B CA 1
ATOM 1433 C C . GLY B 1 52 ? 16.930 -16.687 24.196 1.00 31.49 109 GLY B C 1
ATOM 1434 O O . GLY B 1 52 ? 16.691 -15.665 24.804 1.00 32.42 109 GLY B O 1
ATOM 1435 N N . PRO B 1 53 ? 17.195 -17.837 24.822 1.00 33.49 110 PRO B N 1
ATOM 1436 C CA . PRO B 1 53 ? 17.111 -17.986 26.287 1.00 32.47 110 PRO B CA 1
ATOM 1437 C C . PRO B 1 53 ? 17.878 -16.901 27.020 1.00 33.23 110 PRO B C 1
ATOM 1438 O O . PRO B 1 53 ? 17.400 -16.410 28.032 1.00 32.88 110 PRO B O 1
ATOM 1442 N N . GLU B 1 54 ? 19.067 -16.513 26.522 1.00 32.50 111 GLU B N 1
ATOM 1443 C CA . GLU B 1 54 ? 19.899 -15.549 27.246 1.00 32.33 111 GLU B CA 1
ATOM 1444 C C . GLU B 1 54 ? 19.932 -14.211 26.565 1.00 31.46 111 GLU B C 1
ATOM 1445 O O . GLU B 1 54 ? 20.666 -13.295 26.952 1.00 32.44 111 GLU B O 1
ATOM 1451 N N . GLU B 1 55 ? 19.128 -14.056 25.544 1.00 31.12 112 GLU B N 1
ATOM 1452 C CA . GLU B 1 55 ? 19.123 -12.770 24.861 1.00 30.63 112 GLU B CA 1
ATOM 1453 C C . GLU B 1 55 ? 17.692 -12.142 25.000 1.00 29.92 112 GLU B C 1
ATOM 1454 O O . GLU B 1 55 ? 17.235 -11.799 26.123 1.00 32.86 112 GLU B O 1
ATOM 1460 N N . VAL B 1 56 ? 17.008 -11.992 23.901 1.00 27.91 113 VAL B N 1
ATOM 1461 C CA . VAL B 1 56 ? 15.674 -11.351 23.935 1.00 28.17 113 VAL B CA 1
ATOM 1462 C C . VAL B 1 56 ? 14.652 -12.433 24.199 1.00 27.18 113 VAL B C 1
ATOM 1463 O O . VAL B 1 56 ? 14.676 -13.484 23.504 1.00 25.16 113 VAL B O 1
ATOM 1467 N N . ASN B 1 57 ? 13.795 -12.215 25.222 1.00 27.53 114 ASN B N 1
ATOM 1468 C CA . ASN B 1 57 ? 12.612 -13.119 25.428 1.00 26.93 114 ASN B CA 1
ATOM 1469 C C . ASN B 1 57 ? 11.375 -12.342 24.979 1.00 27.79 114 ASN B C 1
ATOM 1470 O O . ASN B 1 57 ? 11.256 -11.130 25.316 1.00 26.98 114 ASN B O 1
ATOM 1475 N N . ASN B 1 58 ? 10.426 -12.992 24.286 1.00 24.89 115 ASN B N 1
ATOM 1476 C CA . ASN B 1 58 ? 9.294 -12.250 23.810 1.00 27.16 115 ASN B CA 1
ATOM 1477 C C . ASN B 1 58 ? 8.023 -12.879 24.326 1.00 27.21 115 ASN B C 1
ATOM 1478 O O . ASN B 1 58 ? 7.873 -14.121 24.326 1.00 27.35 115 ASN B O 1
ATOM 1483 N N . ALA B 1 59 ? 7.077 -12.029 24.733 1.00 27.47 116 ALA B N 1
ATOM 1484 C CA . ALA B 1 59 ? 5.688 -12.501 24.931 1.00 26.53 116 ALA B CA 1
ATOM 1485 C C . ALA B 1 59 ? 4.759 -11.772 23.983 1.00 27.16 116 ALA B C 1
ATOM 1486 O O . ALA B 1 59 ? 5.035 -10.641 23.588 1.00 26.66 116 ALA B O 1
ATOM 1488 N N . VAL B 1 60 ? 3.614 -12.366 23.630 1.00 26.96 117 VAL B N 1
ATOM 1489 C CA . VAL B 1 60 ? 2.721 -11.710 22.683 1.00 27.43 117 VAL B CA 1
ATOM 1490 C C . VAL B 1 60 ? 1.292 -11.792 23.255 1.00 28.04 117 VAL B C 1
ATOM 1491 O O . VAL B 1 60 ? 0.845 -12.869 23.692 1.00 27.62 117 VAL B O 1
ATOM 1495 N N . VAL B 1 61 ? 0.646 -10.645 23.323 1.00 29.20 118 VAL B N 1
ATOM 1496 C CA . VAL B 1 61 ? -0.740 -10.524 23.831 1.00 28.71 118 VAL B CA 1
ATOM 1497 C C . VAL B 1 61 ? -1.477 -9.712 22.765 1.00 29.81 118 VAL B C 1
ATOM 1498 O O . VAL B 1 61 ? -0.944 -8.711 22.329 1.00 29.64 118 VAL B O 1
ATOM 1502 N N . THR B 1 62 ? -2.672 -10.145 22.319 1.00 29.61 119 THR B N 1
ATOM 1503 C CA . THR B 1 62 ? -3.541 -9.301 21.491 1.00 31.57 119 THR B CA 1
ATOM 1504 C C . THR B 1 62 ? -4.670 -8.817 22.385 1.00 33.28 119 THR B C 1
ATOM 1505 O O . THR B 1 62 ? -4.987 -9.466 23.392 1.00 34.83 119 THR B O 1
ATOM 1509 N N . TYR B 1 63 ? -5.261 -7.658 22.072 1.00 34.80 120 TYR B N 1
ATOM 1510 C CA . TYR B 1 63 ? -6.347 -7.162 22.921 1.00 34.23 120 TYR B CA 1
ATOM 1511 C C . TYR B 1 63 ? -7.513 -6.692 22.090 1.00 35.95 120 TYR B C 1
ATOM 1512 O O . TYR B 1 63 ? -7.350 -6.163 20.998 1.00 35.12 120 TYR B O 1
ATOM 1521 N N . SER B 1 64 ? -8.715 -6.940 22.588 1.00 39.73 121 SER B N 1
ATOM 1522 C CA . SER B 1 64 ? -9.896 -6.229 22.036 1.00 42.19 121 SER B CA 1
ATOM 1523 C C . SER B 1 64 ? -10.909 -6.083 23.183 1.00 42.67 121 SER B C 1
ATOM 1524 O O . SER B 1 64 ? -10.577 -5.434 24.143 1.00 44.43 121 SER B O 1
ATOM 1527 N N . THR B 1 65 ? -12.137 -6.628 23.096 1.00 45.32 122 THR B N 1
ATOM 1528 C CA . THR B 1 65 ? -13.033 -6.688 24.272 1.00 44.68 122 THR B CA 1
ATOM 1529 C C . THR B 1 65 ? -12.279 -7.281 25.483 1.00 44.82 122 THR B C 1
ATOM 1530 O O . THR B 1 65 ? -12.114 -6.604 26.497 1.00 45.27 122 THR B O 1
ATOM 1534 N N . ASP B 1 66 ? -11.855 -8.547 25.391 1.00 43.16 123 ASP B N 1
ATOM 1535 C CA . ASP B 1 66 ? -10.985 -9.142 26.409 1.00 42.40 123 ASP B CA 1
ATOM 1536 C C . ASP B 1 66 ? -9.535 -9.150 25.926 1.00 40.36 123 ASP B C 1
ATOM 1537 O O . ASP B 1 66 ? -9.247 -8.879 24.778 1.00 38.17 123 ASP B O 1
ATOM 1542 N N . VAL B 1 67 ? -8.657 -9.595 26.810 1.00 39.61 124 VAL B N 1
ATOM 1543 C CA . VAL B 1 67 ? -7.251 -9.758 26.500 1.00 38.24 124 VAL B CA 1
ATOM 1544 C C . VAL B 1 67 ? -6.990 -11.225 26.142 1.00 37.29 124 VAL B C 1
ATOM 1545 O O . VAL B 1 67 ? -7.540 -12.123 26.772 1.00 36.05 124 VAL B O 1
ATOM 1549 N N . HIS B 1 68 ? -6.129 -11.461 25.149 1.00 35.34 125 HIS B N 1
ATOM 1550 C CA . HIS B 1 68 ? -5.856 -12.786 24.680 1.00 35.81 125 HIS B CA 1
ATOM 1551 C C . HIS B 1 68 ? -4.361 -13.046 24.703 1.00 35.96 125 HIS B C 1
ATOM 1552 O O . HIS B 1 68 ? -3.662 -12.634 23.776 1.00 35.42 125 HIS B O 1
ATOM 1559 N N . LEU B 1 69 ? -3.888 -13.753 25.711 1.00 35.23 126 LEU B N 1
ATOM 1560 C CA . LEU B 1 69 ? -2.508 -14.134 25.749 1.00 36.04 126 LEU B CA 1
ATOM 1561 C C . LEU B 1 69 ? -2.249 -15.082 24.558 1.00 35.70 126 LEU B C 1
ATOM 1562 O O . LEU B 1 69 ? -3.006 -16.022 24.322 1.00 35.49 126 LEU B O 1
ATOM 1567 N N . GLN B 1 70 ? -1.209 -14.795 23.770 1.00 33.74 127 GLN B N 1
ATOM 1568 C CA . GLN B 1 70 ? -0.792 -15.699 22.690 1.00 32.05 127 GLN B CA 1
ATOM 1569 C C . GLN B 1 70 ? 0.252 -16.588 23.322 1.00 32.23 127 GLN B C 1
ATOM 1570 O O . GLN B 1 70 ? 0.102 -17.812 23.345 1.00 32.40 127 GLN B O 1
ATOM 1576 N N . TRP B 1 71 ? 1.278 -15.991 23.950 1.00 30.42 128 TRP B N 1
ATOM 1577 C CA . TRP B 1 71 ? 2.173 -16.751 24.831 1.00 29.13 128 TRP B CA 1
ATOM 1578 C C . TRP B 1 71 ? 2.888 -15.858 25.791 1.00 29.11 128 TRP B C 1
ATOM 1579 O O . TRP B 1 71 ? 3.088 -14.700 25.462 1.00 29.13 128 TRP B O 1
ATOM 1590 N N . ASP B 1 72 ? 3.312 -16.380 26.950 1.00 30.24 129 ASP B N 1
ATOM 1591 C CA . ASP B 1 72 ? 4.048 -15.548 27.953 1.00 31.03 129 ASP B CA 1
ATOM 1592 C C . ASP B 1 72 ? 5.566 -15.809 27.885 1.00 31.55 129 ASP B C 1
ATOM 1593 O O . ASP B 1 72 ? 6.023 -16.416 26.909 1.00 29.82 129 ASP B O 1
ATOM 1598 N N . LEU B 1 73 ? 6.343 -15.298 28.858 1.00 30.63 130 LEU B N 1
ATOM 1599 C CA . LEU B 1 73 ? 7.811 -15.327 28.784 1.00 31.43 130 LEU B CA 1
ATOM 1600 C C . LEU B 1 73 ? 8.380 -16.731 29.085 1.00 33.39 130 LEU B C 1
ATOM 1601 O O . LEU B 1 73 ? 9.558 -17.015 28.803 1.00 33.69 130 LEU B O 1
ATOM 1606 N N . GLN B 1 74 ? 7.517 -17.589 29.587 1.00 36.53 131 GLN B N 1
ATOM 1607 C CA . GLN B 1 74 ? 7.876 -18.964 29.954 1.00 39.56 131 GLN B CA 1
ATOM 1608 C C . GLN B 1 74 ? 7.551 -19.966 28.828 1.00 40.12 131 GLN B C 1
ATOM 1609 O O . GLN B 1 74 ? 7.884 -21.128 28.918 1.00 41.30 131 GLN B O 1
ATOM 1615 N N . SER B 1 75 ? 6.932 -19.472 27.766 1.00 39.51 132 SER B N 1
ATOM 1616 C CA . SER B 1 75 ? 6.606 -20.260 26.575 1.00 39.72 132 SER B CA 1
ATOM 1617 C C . SER B 1 75 ? 7.896 -20.674 25.817 1.00 39.14 132 SER B C 1
ATOM 1618 O O . SER B 1 75 ? 8.916 -19.985 25.883 1.00 38.21 132 SER B O 1
ATOM 1621 N N . PRO B 1 76 ? 7.841 -21.809 25.094 1.00 39.32 133 PRO B N 1
ATOM 1622 C CA . PRO B 1 76 ? 8.928 -22.084 24.162 1.00 36.99 133 PRO B CA 1
ATOM 1623 C C . PRO B 1 76 ? 9.000 -21.041 23.072 1.00 35.49 133 PRO B C 1
ATOM 1624 O O . PRO B 1 76 ? 10.091 -20.801 22.544 1.00 33.51 133 PRO B O 1
ATOM 1628 N N . ASN B 1 77 ? 7.865 -20.435 22.688 1.00 31.74 134 ASN B N 1
ATOM 1629 C CA . ASN B 1 77 ? 7.910 -19.358 21.7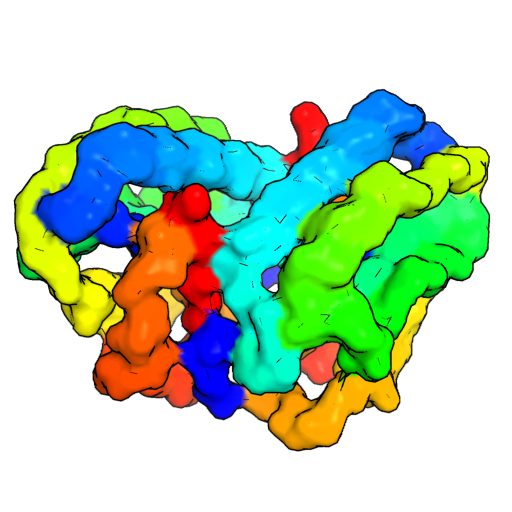22 1.00 30.97 134 ASN B CA 1
ATOM 1630 C C . ASN B 1 77 ? 8.743 -18.147 22.128 1.00 27.64 134 ASN B C 1
ATOM 1631 O O . ASN B 1 77 ? 9.215 -17.422 21.272 1.00 28.65 134 ASN B O 1
ATOM 1636 N N . ALA B 1 78 ? 8.803 -17.888 23.411 1.00 28.38 135 ALA B N 1
ATOM 1637 C CA . ALA B 1 78 ? 9.496 -16.735 24.013 1.00 29.70 135 ALA B CA 1
ATOM 1638 C C . ALA B 1 78 ? 10.970 -16.712 23.724 1.00 31.59 135 ALA B C 1
ATOM 1639 O O . ALA B 1 78 ? 11.570 -15.609 23.652 1.00 30.86 135 ALA B O 1
ATOM 1641 N N . VAL B 1 79 ? 11.560 -17.897 23.501 1.00 33.00 136 VAL B N 1
ATOM 1642 C CA . VAL B 1 79 ? 13.039 -18.029 23.357 1.00 32.52 136 VAL B CA 1
ATOM 1643 C C . VAL B 1 79 ? 13.510 -18.674 22.031 1.00 34.32 136 VAL B C 1
ATOM 1644 O O . VAL B 1 79 ? 14.703 -18.933 21.851 1.00 34.32 136 VAL B O 1
ATOM 1648 N N . ASP B 1 80 ? 12.597 -18.891 21.102 1.00 34.46 137 ASP B N 1
ATOM 1649 C CA . ASP B 1 80 ? 12.898 -19.524 19.832 1.00 35.62 137 ASP B CA 1
ATOM 1650 C C . ASP B 1 80 ? 12.306 -18.655 18.779 1.00 36.15 137 ASP B C 1
ATOM 1651 O O . ASP B 1 80 ? 11.051 -18.499 18.680 1.00 37.42 137 ASP B O 1
ATOM 1656 N N . LYS B 1 81 ? 13.174 -18.037 17.985 1.00 36.03 138 LYS B N 1
ATOM 1657 C CA . LYS B 1 81 ? 12.715 -17.083 16.955 1.00 35.24 138 LYS B CA 1
ATOM 1658 C C . LYS B 1 81 ? 11.836 -17.710 15.882 1.00 36.59 138 LYS B C 1
ATOM 1659 O O . LYS B 1 81 ? 10.872 -17.095 15.414 1.00 35.37 138 LYS B O 1
ATOM 1665 N N . GLN B 1 82 ? 12.225 -18.887 15.382 1.00 36.24 139 GLN B N 1
ATOM 1666 C CA . GLN B 1 82 ? 11.384 -19.559 14.339 1.00 37.84 139 GLN B CA 1
ATOM 1667 C C . GLN B 1 82 ? 9.961 -19.887 14.905 1.00 34.96 139 GLN B C 1
ATOM 1668 O O . GLN B 1 82 ? 8.963 -19.648 14.230 1.00 34.54 139 GLN B O 1
ATOM 1674 N N . LEU B 1 83 ? 9.885 -20.414 16.118 1.00 34.75 140 LEU B N 1
ATOM 1675 C CA . LEU B 1 83 ? 8.535 -20.630 16.720 1.00 34.73 140 LEU B CA 1
ATOM 1676 C C . LEU B 1 83 ? 7.689 -19.337 16.822 1.00 33.16 140 LEU B C 1
ATOM 1677 O O . LEU B 1 83 ? 6.552 -19.271 16.294 1.00 33.87 140 LEU B O 1
ATOM 1682 N N . ALA B 1 84 ? 8.269 -18.287 17.410 1.00 33.24 141 ALA B N 1
ATOM 1683 C CA . ALA B 1 84 ? 7.562 -17.036 17.605 1.00 33.63 141 ALA B CA 1
ATOM 1684 C C . ALA B 1 84 ? 7.149 -16.378 16.300 1.00 35.15 141 ALA B C 1
ATOM 1685 O O . ALA B 1 84 ? 5.975 -15.945 16.112 1.00 33.23 141 ALA B O 1
ATOM 1687 N N . ALA B 1 85 ? 8.107 -16.264 15.362 1.00 35.92 142 ALA B N 1
ATOM 1688 C CA . ALA B 1 85 ? 7.804 -15.616 14.078 1.00 35.10 142 ALA B CA 1
ATOM 1689 C C . ALA B 1 85 ? 6.765 -16.388 13.277 1.00 35.81 142 ALA B C 1
ATOM 1690 O O . ALA B 1 85 ? 5.872 -15.833 12.630 1.00 37.24 142 ALA B O 1
ATOM 1692 N N . HIS B 1 86 ? 6.859 -17.696 13.253 1.00 37.14 143 HIS B N 1
ATOM 1693 C CA . HIS B 1 86 ? 5.789 -18.462 12.554 1.00 38.00 143 HIS B CA 1
ATOM 1694 C C . HIS B 1 86 ? 4.385 -18.281 13.232 1.00 36.08 143 HIS B C 1
ATOM 1695 O O . HIS B 1 86 ? 3.372 -18.074 12.582 1.00 34.85 143 HIS B O 1
ATOM 1702 N N . ALA B 1 87 ? 4.376 -18.401 14.545 1.00 34.91 144 ALA B N 1
ATOM 1703 C CA . ALA B 1 87 ? 3.155 -18.304 15.319 1.00 34.24 144 ALA B CA 1
ATOM 1704 C C . ALA B 1 87 ? 2.496 -16.961 15.164 1.00 33.66 144 ALA B C 1
ATOM 1705 O O . ALA B 1 87 ? 1.270 -16.923 15.101 1.00 32.28 144 ALA B O 1
ATOM 1707 N N . VAL B 1 88 ? 3.249 -15.860 15.108 1.00 32.45 145 VAL B N 1
ATOM 1708 C CA . VAL B 1 88 ? 2.502 -14.571 15.095 1.00 33.63 145 VAL B CA 1
ATOM 1709 C C . VAL B 1 88 ? 1.610 -14.425 13.852 1.00 35.36 145 VAL B C 1
ATOM 1710 O O . VAL B 1 88 ? 0.668 -13.602 13.853 1.00 35.26 145 VAL B O 1
ATOM 1714 N N . LEU B 1 89 ? 1.932 -15.144 12.782 1.00 36.74 146 LEU B N 1
ATOM 1715 C CA . LEU B 1 89 ? 1.168 -14.940 11.521 1.00 38.41 146 LEU B CA 1
ATOM 1716 C C . LEU B 1 89 ? -0.274 -15.398 11.577 1.00 37.22 146 LEU B C 1
ATOM 1717 O O . LEU B 1 89 ? -1.119 -14.892 10.877 1.00 38.98 146 LEU B O 1
ATOM 1722 N N . ASP B 1 90 ? -0.529 -16.387 12.398 1.00 39.02 147 ASP B N 1
ATOM 1723 C CA . ASP B 1 90 ? -1.835 -17.054 12.451 1.00 39.79 147 ASP B CA 1
ATOM 1724 C C . ASP B 1 90 ? -2.648 -16.521 13.627 1.00 38.69 147 ASP B C 1
ATOM 1725 O O . ASP B 1 90 ? -3.560 -17.225 14.042 1.00 37.83 147 ASP B O 1
ATOM 1730 N N . MET B 1 91 ? -2.285 -15.364 14.226 1.00 34.99 148 MET B N 1
ATOM 1731 C CA . MET B 1 91 ? -3.059 -14.844 15.396 1.00 33.35 148 MET B CA 1
ATOM 1732 C C . MET B 1 91 ? -4.393 -14.388 14.872 1.00 31.77 148 MET B C 1
ATOM 1733 O O . MET B 1 91 ? -4.426 -13.725 13.861 1.00 33.10 148 MET B O 1
ATOM 1738 N N . PRO B 1 92 ? -5.516 -14.764 15.528 1.00 32.94 149 PRO B N 1
ATOM 1739 C CA . PRO B 1 92 ? -6.748 -14.369 14.824 1.00 32.61 149 PRO B CA 1
ATOM 1740 C C . PRO B 1 92 ? -7.184 -12.937 15.093 1.00 32.19 149 PRO B C 1
ATOM 1741 O O . PRO B 1 92 ? -7.014 -12.419 16.183 1.00 32.32 149 PRO B O 1
ATOM 1745 N N . TYR B 1 93 ? -7.867 -12.364 14.133 1.00 32.76 150 TYR B N 1
ATOM 1746 C CA . TYR B 1 93 ? -8.495 -11.062 14.300 1.00 35.03 150 TYR B CA 1
ATOM 1747 C C . TYR B 1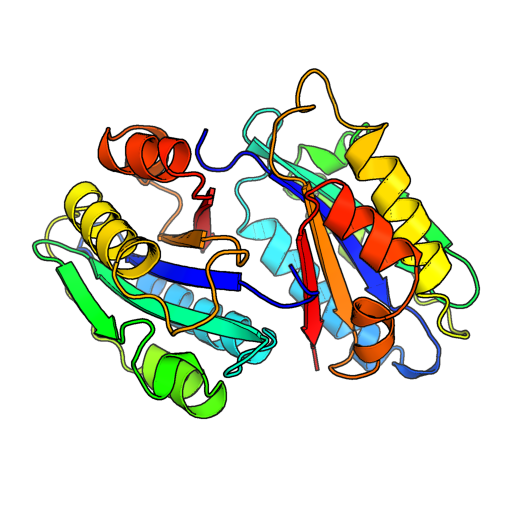 93 ? -9.761 -11.224 15.187 1.00 35.99 150 TYR B C 1
ATOM 1748 O O . TYR B 1 93 ? -10.547 -12.163 15.017 1.00 37.82 150 TYR B O 1
ATOM 1757 N N . LYS B 1 94 ? -9.931 -10.327 16.126 1.00 37.02 151 LYS B N 1
ATOM 1758 C CA . LYS B 1 94 ? -10.960 -10.426 17.127 1.00 38.61 151 LYS B CA 1
ATOM 1759 C C . LYS B 1 94 ? -12.089 -9.410 17.006 1.00 40.15 151 LYS B C 1
ATOM 1760 O O . LYS B 1 94 ? -13.187 -9.673 17.381 1.00 38.52 151 LYS B O 1
ATOM 1766 N N . LYS B 1 95 ? -11.795 -8.231 16.518 1.00 41.02 152 LYS B N 1
ATOM 1767 C CA . LYS B 1 95 ? -12.814 -7.245 16.285 1.00 44.91 152 LYS B CA 1
ATOM 1768 C C . LYS B 1 95 ? -13.829 -7.005 17.364 1.00 45.24 152 LYS B C 1
ATOM 1769 O O . LYS B 1 95 ? -14.982 -7.234 17.136 1.00 47.42 152 LYS B O 1
ATOM 1775 N N . GLY B 1 96 ? -13.457 -6.504 18.507 1.00 44.95 153 GLY B N 1
ATOM 1776 C CA . GLY B 1 96 ? -14.464 -6.083 19.453 1.00 43.44 153 GLY B CA 1
ATOM 1777 C C . GLY B 1 96 ? -14.167 -4.681 19.896 1.00 42.75 153 GLY B C 1
ATOM 1778 O O . GLY B 1 96 ? -13.756 -3.894 19.099 1.00 43.29 153 GLY B O 1
ATOM 1779 N N . SER B 1 97 ? -14.349 -4.382 21.168 1.00 42.56 154 SER B N 1
ATOM 1780 C CA . SER B 1 97 ? -14.002 -3.058 21.646 1.00 45.58 154 SER B CA 1
ATOM 1781 C C . SER B 1 97 ? -12.474 -3.088 21.934 1.00 46.08 154 SER B C 1
ATOM 1782 O O . SER B 1 97 ? -11.851 -4.117 21.735 1.00 46.66 154 SER B O 1
ATOM 1785 N N . THR B 1 98 ? -11.909 -1.986 22.412 1.00 46.54 155 THR B N 1
ATOM 1786 C CA . THR B 1 98 ? -10.465 -1.786 22.444 1.00 46.27 155 THR B CA 1
ATOM 1787 C C . THR B 1 98 ? -9.950 -1.654 23.896 1.00 45.53 155 THR B C 1
ATOM 1788 O O . THR B 1 98 ? -9.674 -0.557 24.365 1.00 45.29 155 THR B O 1
ATOM 1792 N N . ASN B 1 99 ? -9.847 -2.782 24.611 1.00 44.17 156 ASN B N 1
ATOM 1793 C CA . ASN B 1 99 ? -9.535 -2.696 26.030 1.00 42.51 156 ASN B CA 1
ATOM 1794 C C . ASN B 1 99 ? -7.996 -2.568 26.276 1.00 41.67 156 ASN B C 1
ATOM 1795 O O . ASN B 1 99 ? -7.329 -3.524 26.667 1.00 37.14 156 ASN B O 1
ATOM 1800 N N . THR B 1 100 ? -7.466 -1.369 26.026 1.00 40.85 157 THR B N 1
ATOM 1801 C CA . THR B 1 100 ? -6.040 -1.142 26.090 1.00 42.17 157 THR B CA 1
ATOM 1802 C C . THR B 1 100 ? -5.520 -1.341 27.521 1.00 41.38 157 THR B C 1
ATOM 1803 O O . THR B 1 100 ? -4.502 -2.000 27.765 1.00 40.37 157 THR B O 1
ATOM 1807 N N . SER B 1 101 ? -6.242 -0.766 28.466 1.00 39.42 158 SER B N 1
ATOM 1808 C CA . SER B 1 101 ? -5.812 -0.760 29.834 1.00 39.08 158 SER B CA 1
ATOM 1809 C C . SER B 1 101 ? -5.626 -2.179 30.390 1.00 38.03 158 SER B C 1
ATOM 1810 O O . SER B 1 101 ? -4.597 -2.434 31.015 1.00 37.15 158 SER B O 1
ATOM 1813 N N . ASP B 1 102 ? -6.583 -3.085 30.164 1.00 35.92 159 ASP B N 1
ATOM 1814 C CA . ASP B 1 102 ? -6.415 -4.487 30.575 1.00 38.15 159 ASP B CA 1
ATOM 1815 C C . ASP B 1 102 ? -5.263 -5.190 29.802 1.00 36.21 159 ASP B C 1
ATOM 1816 O O . ASP B 1 102 ? -4.588 -6.032 30.366 1.00 36.85 159 ASP B O 1
ATOM 1821 N N . GLY B 1 103 ? -5.055 -4.794 28.544 1.00 34.39 160 GLY B N 1
ATOM 1822 C CA . GLY B 1 103 ? -3.945 -5.278 27.735 1.00 32.40 160 GLY B CA 1
ATOM 1823 C C . GLY B 1 103 ? -2.655 -4.930 28.414 1.00 31.72 160 GLY B C 1
ATOM 1824 O O . GLY B 1 103 ? -1.838 -5.790 28.673 1.00 31.34 160 GLY B O 1
ATOM 1825 N N . LEU B 1 104 ? -2.475 -3.652 28.713 1.00 31.55 161 LEU B N 1
ATOM 1826 C CA . LEU B 1 104 ? -1.326 -3.195 29.441 1.00 32.07 161 LEU B CA 1
ATOM 1827 C C . LEU B 1 104 ? -1.133 -3.899 30.785 1.00 32.29 161 LEU B C 1
ATOM 1828 O O . LEU B 1 104 ? 0.029 -4.228 31.149 1.00 33.23 161 LEU B O 1
ATOM 1833 N N . LYS B 1 105 ? -2.201 -4.110 31.555 1.00 32.53 162 LYS B N 1
ATOM 1834 C CA . LYS B 1 105 ? -2.070 -4.842 32.831 1.00 33.31 162 LYS B CA 1
ATOM 1835 C C . LYS B 1 105 ? -1.622 -6.306 32.626 1.00 32.60 162 LYS B C 1
ATOM 1836 O O . LYS B 1 105 ? -0.924 -6.869 33.449 1.00 32.12 162 LYS B O 1
ATOM 1842 N N . ALA B 1 106 ? -2.061 -6.914 31.537 1.00 32.31 163 ALA B N 1
ATOM 1843 C CA . ALA B 1 106 ? -1.609 -8.288 31.239 1.00 32.28 163 ALA B CA 1
ATOM 1844 C C . ALA B 1 106 ? -0.054 -8.291 30.946 1.00 31.55 163 ALA B C 1
ATOM 1845 O O . ALA B 1 106 ? 0.670 -9.111 31.513 1.00 30.70 163 ALA B O 1
ATOM 1847 N N . CYS B 1 107 ? 0.436 -7.343 30.111 1.00 30.60 164 CYS B N 1
ATOM 1848 C CA . CYS B 1 107 ? 1.900 -7.213 29.900 1.00 30.26 164 CYS B CA 1
ATOM 1849 C C . CYS B 1 107 ? 2.643 -6.942 31.205 1.00 30.16 164 CYS B C 1
ATOM 1850 O O . CYS B 1 107 ? 3.732 -7.442 31.431 1.00 27.44 164 CYS B O 1
ATOM 1853 N N . LYS B 1 108 ? 2.067 -6.096 32.061 1.00 28.95 165 LYS B N 1
ATOM 1854 C CA . LYS B 1 108 ? 2.720 -5.733 33.280 1.00 29.02 165 LYS B CA 1
ATOM 1855 C C . LYS B 1 108 ? 2.867 -6.978 34.183 1.00 28.46 165 LYS B C 1
ATOM 1856 O O . LYS B 1 108 ? 3.892 -7.152 34.824 1.00 29.54 165 LYS B O 1
ATOM 1862 N N . GLN B 1 109 ? 1.837 -7.798 34.269 1.00 29.14 166 GLN B N 1
ATOM 1863 C CA . GLN B 1 109 ? 1.900 -9.039 35.032 1.00 31.67 166 GLN B CA 1
ATOM 1864 C C . GLN B 1 109 ? 2.945 -10.007 34.430 1.00 30.59 166 GLN B C 1
ATOM 1865 O O . GLN B 1 109 ? 3.713 -10.655 35.164 1.00 31.04 166 GLN B O 1
ATOM 1871 N N . ILE B 1 110 ? 2.951 -10.138 33.106 1.00 28.45 167 ILE B N 1
ATOM 1872 C CA . ILE B 1 110 ? 3.968 -11.036 32.464 1.00 28.11 167 ILE B CA 1
ATOM 1873 C C . ILE B 1 110 ? 5.396 -10.519 32.740 1.00 28.15 167 ILE B C 1
ATOM 1874 O O . ILE B 1 110 ? 6.275 -11.258 33.181 1.00 29.46 167 ILE B O 1
ATOM 1879 N N . LEU B 1 111 ? 5.653 -9.222 32.505 1.00 27.56 168 LEU B N 1
ATOM 1880 C CA . LEU B 1 111 ? 6.962 -8.671 32.654 1.00 28.13 168 LEU B CA 1
ATOM 1881 C C . LEU B 1 111 ? 7.478 -8.697 34.102 1.00 30.01 168 LEU B C 1
ATOM 1882 O O . LEU B 1 111 ? 8.708 -8.855 34.362 1.00 27.96 168 LEU B O 1
ATOM 1887 N N . PHE B 1 112 ? 6.589 -8.407 35.054 1.00 28.93 169 PHE B N 1
ATOM 1888 C CA . PHE B 1 112 ? 7.105 -8.220 36.398 1.00 30.01 169 PHE B CA 1
ATOM 1889 C C . PHE B 1 112 ? 6.891 -9.401 37.331 1.00 29.94 169 PHE B C 1
ATOM 1890 O O . PHE B 1 112 ? 7.361 -9.370 38.439 1.00 31.14 169 PHE B O 1
ATOM 1898 N N . THR B 1 113 ? 6.137 -10.403 36.923 1.00 30.82 170 THR B N 1
ATOM 1899 C CA . THR B 1 113 ? 5.980 -11.601 37.803 1.00 32.63 170 THR B CA 1
ATOM 1900 C C . THR B 1 113 ? 6.286 -12.876 36.977 1.00 33.88 170 THR B C 1
ATOM 1901 O O . THR B 1 113 ? 6.273 -14.010 37.471 1.00 34.53 170 THR B O 1
ATOM 1905 N N . GLY B 1 114 ? 6.495 -12.713 35.693 1.00 32.86 171 GLY B N 1
ATOM 1906 C CA . GLY B 1 114 ? 6.514 -13.953 34.879 1.00 34.62 171 GLY B CA 1
ATOM 1907 C C . GLY B 1 114 ? 7.771 -14.091 34.049 1.00 33.91 171 GLY B C 1
ATOM 1908 O O . GLY B 1 114 ? 7.774 -14.864 33.094 1.00 35.28 171 GLY B O 1
ATOM 1909 N N . SER B 1 115 ? 8.824 -13.356 34.387 1.00 33.36 172 SER B N 1
ATOM 1910 C CA . SER B 1 115 ? 10.046 -13.449 33.582 1.00 36.86 172 SER B CA 1
ATOM 1911 C C . SER B 1 115 ? 10.779 -14.777 33.897 1.00 37.67 172 SER B C 1
ATOM 1912 O O . SER B 1 115 ? 10.429 -15.504 34.885 1.00 37.17 172 SER B O 1
ATOM 1915 N N . ARG B 1 116 ? 11.690 -15.184 33.028 1.00 37.50 173 ARG B N 1
ATOM 1916 C CA . ARG B 1 116 ? 12.420 -16.463 33.269 1.00 38.57 173 ARG B CA 1
ATOM 1917 C C . ARG B 1 116 ? 13.464 -16.195 34.342 1.00 39.89 173 ARG B C 1
ATOM 1918 O O . ARG B 1 116 ? 13.806 -15.030 34.616 1.00 38.37 173 ARG B O 1
ATOM 1926 N N . PRO B 1 117 ? 14.014 -17.268 34.952 1.00 43.04 174 PRO B N 1
ATOM 1927 C CA . PRO B 1 117 ? 14.925 -17.037 36.094 1.00 44.19 174 PRO B CA 1
ATOM 1928 C C . PRO B 1 117 ? 16.203 -16.348 35.666 1.00 44.63 174 PRO B C 1
ATOM 1929 O O . PRO B 1 117 ? 16.635 -16.535 34.550 1.00 44.47 174 PRO B O 1
ATOM 1933 N N . GLY B 1 118 ? 16.744 -15.474 36.500 1.00 44.58 175 GLY B N 1
ATOM 1934 C CA . GLY B 1 118 ? 18.030 -14.878 36.158 1.00 45.75 175 GLY B CA 1
ATOM 1935 C C . GLY B 1 118 ? 17.927 -13.595 35.350 1.00 46.34 175 GLY B C 1
ATOM 1936 O O . GLY B 1 118 ? 18.933 -13.133 34.840 1.00 47.01 175 GLY B O 1
ATOM 1937 N N . ARG B 1 119 ? 16.718 -13.005 35.248 1.00 46.31 176 ARG B N 1
ATOM 1938 C CA . ARG B 1 119 ? 16.513 -11.825 34.370 1.00 45.37 176 ARG B CA 1
ATOM 1939 C C . ARG B 1 119 ? 16.291 -10.481 35.083 1.00 45.76 176 ARG B C 1
ATOM 1940 O O . ARG B 1 119 ? 15.855 -9.490 34.476 1.00 45.00 176 ARG B O 1
ATOM 1948 N N . GLU B 1 120 ? 16.679 -10.415 36.363 1.00 44.70 177 GLU B N 1
ATOM 1949 C CA . GLU B 1 120 ? 16.339 -9.226 37.173 1.00 44.04 177 GLU B CA 1
ATOM 1950 C C . GLU B 1 120 ? 16.971 -7.907 36.665 1.00 43.00 177 GLU B C 1
ATOM 1951 O O . GLU B 1 120 ? 16.401 -6.827 36.830 1.00 43.09 177 GLU B O 1
ATOM 1957 N N . HIS B 1 121 ? 18.155 -8.013 36.067 1.00 41.12 178 HIS B N 1
ATOM 1958 C CA . HIS B 1 121 ? 18.880 -6.901 35.476 1.00 40.26 178 HIS B CA 1
ATOM 1959 C C . HIS B 1 121 ? 18.387 -6.617 34.016 1.00 39.37 178 HIS B C 1
ATOM 1960 O O . HIS B 1 121 ? 18.848 -5.673 33.339 1.00 39.86 178 HIS B O 1
ATOM 1967 N N . VAL B 1 122 ? 17.473 -7.449 33.491 1.00 38.32 179 VAL B N 1
ATOM 1968 C CA . VAL B 1 122 ? 17.065 -7.311 32.072 1.00 34.46 179 VAL B CA 1
ATOM 1969 C C . VAL B 1 122 ? 15.960 -6.224 31.923 1.00 32.92 179 VAL B C 1
ATOM 1970 O O . VAL B 1 122 ? 14.936 -6.282 32.566 1.00 32.64 179 VAL B O 1
ATOM 1974 N N . PRO B 1 123 ? 16.153 -5.220 31.069 1.00 32.94 180 PRO B N 1
ATOM 1975 C CA . PRO B 1 123 ? 15.044 -4.219 30.858 1.00 32.10 180 PRO B CA 1
ATOM 1976 C C . PRO B 1 123 ? 13.669 -4.866 30.438 1.00 31.69 180 PRO B C 1
ATOM 1977 O O . PRO B 1 123 ? 13.652 -5.904 29.714 1.00 28.99 180 PRO B O 1
ATOM 1981 N N . LYS B 1 124 ? 12.563 -4.251 30.870 1.00 28.80 181 LYS B N 1
ATOM 1982 C CA . LYS B 1 124 ? 11.221 -4.764 30.607 1.00 29.07 181 LYS B CA 1
ATOM 1983 C C . LYS B 1 124 ? 10.541 -3.777 29.647 1.00 30.21 181 LYS B C 1
ATOM 1984 O O . LYS B 1 124 ? 10.407 -2.566 29.963 1.00 30.54 181 LYS B O 1
ATOM 1990 N N . LEU B 1 125 ? 10.218 -4.244 28.444 1.00 28.50 182 LEU B N 1
ATOM 1991 C CA . LEU B 1 125 ? 9.624 -3.336 27.418 1.00 29.50 182 LEU B CA 1
ATOM 1992 C C . LEU B 1 125 ? 8.222 -3.756 27.078 1.00 28.94 182 LEU B C 1
ATOM 1993 O O . LEU B 1 125 ? 8.002 -4.966 26.865 1.00 28.04 182 LEU B O 1
ATOM 1998 N N . VAL B 1 126 ? 7.277 -2.797 26.968 1.00 28.76 183 VAL B N 1
ATOM 1999 C CA . VAL B 1 126 ? 5.999 -3.079 26.294 1.00 27.34 183 VAL B CA 1
ATOM 2000 C C . VAL B 1 126 ? 6.194 -2.492 24.924 1.00 29.21 183 VAL B C 1
ATOM 2001 O O . VAL B 1 126 ? 6.611 -1.297 24.776 1.00 28.60 183 VAL B O 1
ATOM 2005 N N . ILE B 1 127 ? 5.923 -3.301 23.891 1.00 27.28 184 ILE B N 1
ATOM 2006 C CA . ILE B 1 127 ? 5.903 -2.697 22.529 1.00 27.82 184 ILE B CA 1
ATOM 2007 C C . ILE B 1 127 ? 4.481 -2.868 21.990 1.00 29.04 184 ILE B C 1
ATOM 2008 O O . ILE B 1 127 ? 4.000 -4.029 21.735 1.00 28.57 184 ILE B O 1
ATOM 2013 N N . GLY B 1 128 ? 3.758 -1.753 22.006 1.00 29.44 185 GLY B N 1
ATOM 2014 C CA . GLY B 1 128 ? 2.395 -1.718 21.496 1.00 31.47 185 GLY B CA 1
ATOM 2015 C C . GLY B 1 128 ? 2.429 -1.688 19.972 1.00 32.50 185 GLY B C 1
ATOM 2016 O O . GLY B 1 128 ? 3.370 -1.145 19.386 1.00 31.73 185 GLY B O 1
ATOM 2017 N N . MET B 1 129 ? 1.453 -2.331 19.324 1.00 33.48 186 MET B N 1
ATOM 2018 C CA . MET B 1 129 ? 1.340 -2.240 17.867 1.00 35.45 186 MET B CA 1
ATOM 2019 C C . MET B 1 129 ? -0.099 -1.939 17.484 1.00 37.47 186 MET B C 1
ATOM 2020 O O . MET B 1 129 ? -1.005 -2.715 17.817 1.00 35.68 186 MET B O 1
ATOM 2025 N N . THR B 1 130 ? -0.298 -0.809 16.821 1.00 41.35 187 THR B N 1
ATOM 2026 C CA . THR B 1 130 ? -1.602 -0.338 16.383 1.00 46.61 187 THR B CA 1
ATOM 2027 C C . THR B 1 130 ? -1.596 0.368 15.038 1.00 49.76 187 THR B C 1
ATOM 2028 O O . THR B 1 130 ? -0.624 0.381 14.331 1.00 48.48 187 THR B O 1
ATOM 2032 N N . ASP B 1 131 ? -2.754 0.944 14.749 1.00 53.41 188 ASP B N 1
ATOM 2033 C CA . ASP B 1 131 ? -3.063 1.944 13.733 1.00 58.96 188 ASP B CA 1
ATOM 2034 C C . ASP B 1 131 ? -2.149 3.103 13.683 1.00 61.25 188 ASP B C 1
ATOM 2035 O O . ASP B 1 131 ? -1.599 3.431 12.659 1.00 63.02 188 ASP B O 1
ATOM 2040 N N . GLY B 1 132 ? -2.149 3.797 14.812 1.00 64.12 189 GLY B N 1
ATOM 2041 C CA . GLY B 1 132 ? -1.597 5.119 14.977 1.00 67.83 189 GLY B CA 1
ATOM 2042 C C . GLY B 1 132 ? -2.735 6.068 15.280 1.00 70.48 189 GLY B C 1
ATOM 2043 O O . GLY B 1 132 ? -2.549 7.153 15.808 1.00 70.99 189 GLY B O 1
ATOM 2044 N N . GLU B 1 133 ? -3.941 5.637 14.950 1.00 72.75 190 GLU B N 1
ATOM 2045 C CA . GLU B 1 133 ? -5.093 6.511 15.034 1.00 74.02 190 GLU B CA 1
ATOM 2046 C C . GLU B 1 133 ? -5.543 6.870 16.439 1.00 74.73 190 GLU B C 1
ATOM 2047 O O . GLU B 1 133 ? -5.595 8.048 16.769 1.00 75.47 190 GLU B O 1
ATOM 2053 N N . SER B 1 134 ? -5.876 5.877 17.253 1.00 30.00 191 SER B N 1
ATOM 2054 C CA . SER B 1 134 ? -6.447 6.133 18.559 1.00 30.00 191 SER B CA 1
ATOM 2055 C C . SER B 1 134 ? -5.792 5.305 19.646 1.00 30.00 191 SER B C 1
ATOM 2056 O O . SER B 1 134 ? -6.434 4.537 20.324 1.00 30.00 191 SER B O 1
ATOM 2059 N N . ASP B 1 135 ? -4.502 5.492 19.814 1.00 74.22 192 ASP B N 1
ATOM 2060 C CA . ASP B 1 135 ? -3.707 4.722 20.727 1.00 72.65 192 ASP B CA 1
ATOM 2061 C C . ASP B 1 135 ? -3.135 5.671 21.779 1.00 72.22 192 ASP B C 1
ATOM 2062 O O . ASP B 1 135 ? -2.023 5.521 22.249 1.00 71.88 192 ASP B O 1
ATOM 2067 N N . SER B 1 136 ? -3.914 6.680 22.129 1.00 70.52 193 SER B N 1
ATOM 2068 C CA . SER B 1 136 ? -3.526 7.631 23.148 1.00 68.95 193 SER B CA 1
ATOM 2069 C C . SER B 1 136 ? -3.592 7.021 24.568 1.00 67.99 193 SER B C 1
ATOM 2070 O O . SER B 1 136 ? -2.952 7.467 25.509 1.00 67.00 193 SER B O 1
ATOM 2073 N N . ASP B 1 137 ? -4.425 6.015 24.696 1.00 66.00 194 ASP B N 1
ATOM 2074 C CA . ASP B 1 137 ? -4.531 5.218 25.910 1.00 64.47 194 ASP B CA 1
ATOM 2075 C C . ASP B 1 137 ? -3.163 4.794 26.440 1.00 62.36 194 ASP B C 1
ATOM 2076 O O . ASP B 1 137 ? -2.956 4.755 27.652 1.00 61.66 194 ASP B O 1
ATOM 2081 N N . PHE B 1 138 ? -2.246 4.481 25.523 1.00 59.34 195 PHE B N 1
ATOM 2082 C CA . PHE B 1 138 ? -0.867 4.152 25.880 1.00 57.77 195 PHE B CA 1
ATOM 2083 C C . PHE B 1 138 ? -0.119 5.295 26.584 1.00 56.88 195 PHE B C 1
ATOM 2084 O O . PHE B 1 138 ? 0.723 5.044 27.449 1.00 55.30 195 PHE B O 1
ATOM 2092 N N . ARG B 1 139 ? -0.380 6.538 26.181 1.00 56.37 196 ARG B N 1
ATOM 2093 C CA . ARG B 1 139 ? 0.324 7.681 26.813 1.00 55.87 196 ARG B CA 1
ATOM 2094 C C . ARG B 1 139 ? -0.375 8.103 28.108 1.00 55.57 196 ARG B C 1
ATOM 2095 O O . ARG B 1 139 ? 0.245 8.728 28.963 1.00 55.11 196 ARG B O 1
ATOM 2103 N N . THR B 1 140 ? -1.629 7.662 28.254 1.00 53.69 197 THR B N 1
ATOM 2104 C CA . THR B 1 140 ? -2.601 8.189 29.192 1.00 52.78 197 THR B CA 1
ATOM 2105 C C . THR B 1 140 ? -3.014 7.370 30.386 1.00 51.00 197 THR B C 1
ATOM 2106 O O . THR B 1 140 ? -3.008 7.886 31.502 1.00 50.66 197 THR B O 1
ATOM 2110 N N . VAL B 1 141 ? -3.392 6.110 30.156 1.00 49.02 198 VAL B N 1
ATOM 2111 C CA . VAL B 1 141 ? -4.067 5.330 31.182 1.00 48.29 198 VAL B CA 1
ATOM 2112 C C . VAL B 1 141 ? -3.083 5.093 32.343 1.00 47.44 198 VAL B C 1
ATOM 2113 O O . VAL B 1 141 ? -1.874 5.039 32.122 1.00 46.59 198 VAL B O 1
ATOM 2117 N N . ARG B 1 142 ? -3.624 5.046 33.558 1.00 45.38 199 ARG B N 1
ATOM 2118 C CA . ARG B 1 142 ? -2.889 4.683 34.765 1.00 43.85 199 ARG B CA 1
ATOM 2119 C C . ARG B 1 142 ? -2.032 3.362 34.573 1.00 43.58 199 ARG B C 1
ATOM 2120 O O . ARG B 1 142 ? -0.878 3.306 35.023 1.00 43.14 199 ARG B O 1
ATOM 2128 N N . ALA B 1 143 ? -2.589 2.331 33.922 1.00 41.95 200 ALA B N 1
ATOM 2129 C CA . ALA B 1 143 ? -1.807 1.077 33.721 1.00 40.24 200 ALA B CA 1
ATOM 2130 C C . ALA B 1 143 ? -0.474 1.330 32.989 1.00 38.32 200 ALA B C 1
ATOM 2131 O O . ALA B 1 143 ? 0.533 0.748 33.372 1.00 37.46 200 ALA B O 1
ATOM 2133 N N . ALA B 1 144 ? -0.419 2.233 32.010 1.00 37.29 201 ALA B N 1
ATOM 2134 C CA . ALA B 1 144 ? 0.881 2.631 31.419 1.00 36.93 201 ALA B CA 1
ATOM 2135 C C . ALA B 1 144 ? 1.845 3.324 32.366 1.00 37.01 201 ALA B C 1
ATOM 2136 O O . ALA B 1 144 ? 3.079 3.098 32.291 1.00 36.78 201 ALA B O 1
ATOM 2138 N N . LYS B 1 145 ? 1.339 4.241 33.192 1.00 36.85 202 LYS B N 1
ATOM 2139 C CA . LYS B 1 145 ? 2.222 4.936 34.105 1.00 37.50 202 LYS B CA 1
ATOM 2140 C C . LYS B 1 145 ? 2.784 3.960 35.149 1.00 36.20 202 LYS B C 1
ATOM 2141 O O . LYS B 1 145 ? 3.934 4.047 35.506 1.00 37.45 202 LYS B O 1
ATOM 2147 N N . GLU B 1 146 ? 1.951 3.063 35.661 1.00 35.71 203 GLU B N 1
ATOM 2148 C CA . GLU B 1 146 ? 2.425 2.059 36.620 1.00 35.38 203 GLU B CA 1
ATOM 2149 C C . GLU B 1 146 ? 3.644 1.283 36.045 1.00 34.16 203 GLU B C 1
ATOM 2150 O O . GLU B 1 146 ? 4.680 1.140 36.716 1.00 34.68 203 GLU B O 1
ATOM 2156 N N . ILE B 1 147 ? 3.557 0.803 34.791 1.00 33.94 204 ILE B N 1
ATOM 2157 C CA . ILE B 1 147 ? 4.698 0.060 34.214 1.00 32.06 204 ILE B CA 1
ATOM 2158 C C . ILE B 1 147 ? 5.926 0.908 34.214 1.00 31.06 204 ILE B C 1
ATOM 2159 O O . ILE B 1 147 ? 7.060 0.455 34.474 1.00 32.21 204 ILE B O 1
ATOM 2164 N N . ARG B 1 148 ? 5.758 2.180 33.894 1.00 32.68 205 ARG B N 1
ATOM 2165 C CA . ARG B 1 148 ? 6.929 3.065 33.833 1.00 33.10 205 ARG B CA 1
ATOM 2166 C C . ARG B 1 148 ? 7.514 3.256 35.269 1.00 32.23 205 ARG B C 1
ATOM 2167 O O . ARG B 1 148 ? 8.738 3.250 35.468 1.00 30.60 205 ARG B O 1
ATOM 2175 N N . GLU B 1 149 ? 6.627 3.331 36.246 1.00 31.61 206 GLU B N 1
ATOM 2176 C CA . GLU B 1 149 ? 7.045 3.510 37.652 1.00 35.55 206 GLU B CA 1
ATOM 2177 C C . GLU B 1 149 ? 7.831 2.293 38.121 1.00 36.24 206 GLU B C 1
ATOM 2178 O O . GLU B 1 149 ? 8.824 2.441 38.847 1.00 35.41 206 GLU B O 1
ATOM 2184 N N . LEU B 1 150 ? 7.377 1.086 37.680 1.00 35.59 207 LEU B N 1
ATOM 2185 C CA . LEU B 1 150 ? 8.117 -0.158 37.919 1.00 33.90 207 LEU B CA 1
ATOM 2186 C C . LEU B 1 150 ? 9.434 -0.213 37.194 1.00 33.48 207 LEU B C 1
ATOM 2187 O O . LEU B 1 150 ? 10.197 -1.111 37.444 1.00 35.23 207 LEU B O 1
ATOM 2192 N N . GLY B 1 151 ? 9.710 0.745 36.309 1.00 33.41 208 GLY B N 1
ATOM 2193 C CA . GLY B 1 151 ? 10.966 0.799 35.540 1.00 32.06 208 GLY B CA 1
ATOM 2194 C C . GLY B 1 151 ? 10.804 0.205 34.125 1.00 32.39 208 GLY B C 1
ATOM 2195 O O . GLY B 1 151 ? 11.779 0.041 33.432 1.00 32.29 208 GLY B O 1
ATOM 2196 N N . GLY B 1 152 ? 9.573 -0.104 33.710 1.00 31.14 209 GLY B N 1
ATOM 2197 C CA . GLY B 1 152 ? 9.301 -0.628 32.374 1.00 31.25 209 GLY B CA 1
ATOM 2198 C C . GLY B 1 152 ? 9.372 0.464 31.314 1.00 32.83 209 GLY B C 1
ATOM 2199 O O . GLY B 1 152 ? 9.298 1.676 31.655 1.00 34.21 209 GLY B O 1
ATOM 2200 N N . ILE B 1 153 ? 9.553 0.097 30.053 1.00 30.67 210 ILE B N 1
ATOM 2201 C CA . ILE B 1 153 ? 9.562 1.104 28.990 1.00 32.50 210 ILE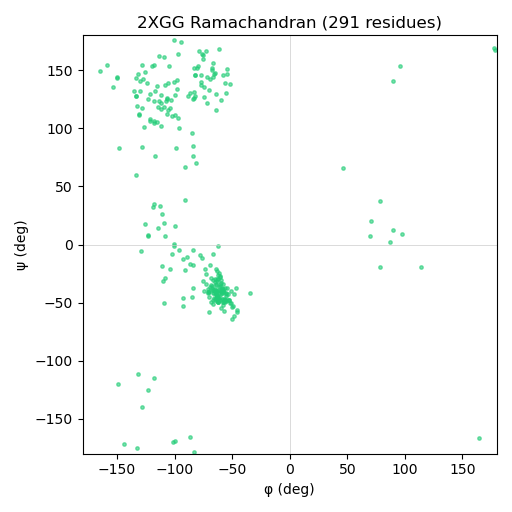 B CA 1
ATOM 2202 C C . ILE B 1 153 ? 8.422 0.795 28.058 1.00 32.49 210 ILE B C 1
ATOM 2203 O O . ILE B 1 153 ? 8.340 -0.365 27.515 1.00 31.48 210 ILE B O 1
ATOM 2208 N N . VAL B 1 154 ? 7.532 1.775 27.864 1.00 30.19 211 VAL B N 1
ATOM 2209 C CA . VAL B 1 154 ? 6.327 1.532 27.041 1.00 32.09 211 VAL B CA 1
ATOM 2210 C C . VAL B 1 154 ? 6.431 2.328 25.763 1.00 32.28 211 VAL B C 1
ATOM 2211 O O . VAL B 1 154 ? 6.565 3.553 25.825 1.00 31.95 211 VAL B O 1
ATOM 2215 N N . THR B 1 155 ? 6.389 1.668 24.610 1.00 30.30 212 THR B N 1
ATOM 2216 C CA . THR B 1 155 ? 6.474 2.375 23.325 1.00 33.14 212 THR B CA 1
ATOM 2217 C C . THR B 1 155 ? 5.339 1.846 22.416 1.00 34.66 212 THR B C 1
ATOM 2218 O O . THR B 1 155 ? 5.037 0.635 22.437 1.00 35.84 212 THR B O 1
ATOM 2222 N N . VAL B 1 156 ? 4.753 2.678 21.540 1.00 35.25 213 VAL B N 1
ATOM 2223 C CA . VAL B 1 156 ? 3.681 2.161 20.659 1.00 36.14 213 VAL B CA 1
ATOM 2224 C C . VAL B 1 156 ? 4.103 2.368 19.220 1.00 36.79 213 VAL B C 1
ATOM 2225 O O . VAL B 1 156 ? 4.541 3.470 18.914 1.00 35.52 213 VAL B O 1
ATOM 2229 N N . LEU B 1 157 ? 4.032 1.330 18.367 1.00 35.74 214 LEU B N 1
ATOM 2230 C CA . LEU B 1 157 ? 4.389 1.455 16.942 1.00 36.25 214 LEU B CA 1
ATOM 2231 C C . LEU B 1 157 ? 3.103 1.580 16.189 1.00 38.08 214 LEU B C 1
ATOM 2232 O O . LEU B 1 157 ? 2.119 0.957 16.549 1.00 38.95 214 LEU B O 1
ATOM 2237 N N . ALA B 1 158 ? 3.082 2.453 15.189 1.00 41.81 215 ALA B N 1
ATOM 2238 C CA . ALA B 1 158 ? 1.859 2.769 14.427 1.00 43.79 215 ALA B CA 1
ATOM 2239 C C . ALA B 1 158 ? 2.155 2.294 13.031 1.00 45.17 215 ALA B C 1
ATOM 2240 O O . ALA B 1 158 ? 2.983 2.869 12.351 1.00 45.62 215 ALA B O 1
ATOM 2242 N N . VAL B 1 159 ? 1.564 1.177 12.658 1.00 46.98 216 VAL B N 1
ATOM 2243 C CA . VAL B 1 159 ? 1.832 0.533 11.383 1.00 50.79 216 VAL B CA 1
ATOM 2244 C C . VAL B 1 159 ? 0.653 0.975 10.481 1.00 52.91 216 VAL B C 1
ATOM 2245 O O . VAL B 1 159 ? -0.493 0.637 10.758 1.00 54.35 216 VAL B O 1
ATOM 2249 N N . GLY B 1 160 ? 0.931 1.807 9.479 1.00 54.89 217 GLY B N 1
ATOM 2250 C CA . GLY B 1 160 ? -0.123 2.518 8.724 1.00 56.02 217 GLY B CA 1
ATOM 2251 C C . GLY B 1 160 ? 0.229 2.549 7.246 1.00 57.69 217 GLY B C 1
ATOM 2252 O O . GLY B 1 160 ? 1.101 1.791 6.797 1.00 57.94 217 GLY B O 1
#

Secondary structure (DSSP, 8-state):
-TT-EEEEEEEE--TTT-HHHHHHHHHHHHHHHHHS-BSTTSEEEEEEEESSSEEEEE-TTSGGGS-HHHHHHHHHHPPP------HHHHHHHHHHHHHH-PPTT-TTS-EEEEEEESS---HHHHHSHHHHHHHHTT-EEEEEE--/--TT-EEEEEEEE-STTT-HHHHHHHHHHHHHHHHHS-BSTTSEEEEEEEESSSEEEEE-TTSGGGT-HHHHHHHHTTPPP--S---HHHHHHHHHHHHHHSPPTT-TTS-EEEEEEE-SSS-THHHHSHHHHHHHHTT-EEEEEE--

Foldseek 3Di:
DAQAEEEEEEEELEQVQDPVLSLLLLVVVLVVLVVRPAAPRGFFYWYWYDAPHIDGPGASPDPLRRDSVSVSVSSNPDDRDYHHGPVLNSLLVLVCRFQVNHDPPCNPPAYEYEYEEQQPPCVCCPDDPSNVVCVVVVHYYHYDNSD/DDPQFAEEEEEEELAQVFDVVNSLLLLVVVLVVLVPRQAAPRGYFYWYWYDAPHIRTLGASPDPLRRDSVSVSVSSNPDDRDYHHTPVLNSLVVLLCRQPVNHDPPCPVHAYEYEYEGQVPPPCCCVDPPSNVVCVVVVHHYYYHHRD